Protein AF-A0A813I171-F1 (afdb_monomer)

InterPro domains:
  IPR025257 Deubiquitinating enzyme MINDY-3/4, conserved domain [PF13898] (1-279)
  IPR025257 Deubiquitinating enzyme MINDY-3/4, conserved domain [SM01174] (1-279)
  IPR039785 Deubiquitinating enzyme MINDY-3/4 [PTHR12473] (1-280)

Mean predicted aligned error: 6.43 Å

Organism: Polarella glacialis (NCBI:txid89957)

pLDDT: mean 86.9, std 9.8, range [51.28, 97.69]

Sequence (284 aa):
PCGVIAAVQAFLLRALLQRAPSAAAVLEVDEKLRHEALLDALAEVLFRNADDGKKAVVLVPSSSAAVPLSLSSIRCLQPALFTSYEQLRYHLNQRPYRDLLLNPSGCGIPLLLYSLVWTRGVESIRERDADDPKTCAMIGAHGYCTQELVNLMVIGKAYSNVFDGTKRLGSAKDGWCVLQGVPRRGNVGFLSLFEAFKCIESHYTVLFSPDAGVDPQDANRAIELYYFDQLARQSDQIRLTVLPRQLPSHLSTGFEDGESMIDRCIRTKWKDASVDWNGSDVIL

Solvent-accessible surface area (backbone atoms only — not comparable to full-atom values): 16242 Å² total; per-residue (Å²): 92,52,36,61,55,30,48,45,46,51,35,21,52,53,41,33,60,75,66,37,94,43,43,70,43,57,79,68,64,53,70,69,59,50,51,52,15,43,45,50,16,53,36,51,38,38,41,55,18,26,50,96,93,51,41,24,34,47,59,40,65,78,58,91,72,91,60,77,75,44,82,75,47,61,78,50,46,39,80,45,78,26,90,46,66,66,59,40,40,53,47,48,74,29,86,65,47,29,63,46,52,65,34,92,89,50,47,19,66,66,45,50,51,53,14,41,48,59,18,48,27,65,65,44,39,34,75,71,31,27,80,48,57,89,73,63,49,54,59,45,77,98,64,37,56,26,56,20,40,41,28,27,48,63,73,32,40,32,23,68,44,84,52,79,35,72,49,79,45,79,38,95,88,80,42,74,48,71,43,52,28,41,79,64,95,61,100,57,82,84,72,56,52,42,82,81,66,70,50,87,82,87,76,48,63,39,75,46,53,55,57,85,83,65,57,90,80,52,59,85,51,74,42,61,32,38,56,46,52,82,85,73,68,68,86,69,88,42,45,34,42,35,35,43,76,43,55,51,89,95,51,93,76,56,74,61,93,88,63,37,58,58,58,39,24,53,26,72,77,39,57,40,35,30,74,41,45,79,87,50,83,91,65,96

Secondary structure (DSSP, 8-state):
-HHHHHHHHHHHHHHHHTT-SSTGGGTS--HHHHHHHHHHHHHHHHHTT--TT--EEEEEESS-------HHHHTTEEEEEESSHHHHHHHHTSTTHHHHHS-TTS-HHHHHHHHHHHHH-HHIIIIII-SSTTT--SB-GGGPBPHHHHHHHHHSS--S--SBSEEEEEETTTEEEEEE-B-S--SS----HHHHH--------EEE-S-TT--TT-SSS-EEEEEE-TTTT--S-EEEEEETT---TT-SSS--TT--HHHHHHHHHSTT-EEE-TT-----

Foldseek 3Di:
DQLLVLLLVLQLLVLLLVVAPALVCSVVDDPVSSLLSSLRSLLLLQQLLADVPFWQWQWDFPDLPPDAQDPVRSVRTDTDTHDDSVRSSVCCPPPPNVVAQPPPPHDNRVRSLVSLCVNNDVCCQQPPQELHSVPDDQADPPRAGAVLVSCCRNQSGSFREADEAWDWDDDPVGDTRIGGHRDDDDPDGFQDCCVVPVDDDRHRWDKDASPPPDDLPPQQDKTKIWTGDPVVPDPDTFIKIKHAQAADPVDDFQDDPPDAPVSSSSCSSRVRIDIDRVPDDRDD

Structure (mmCIF, N/CA/C/O backbone):
data_AF-A0A813I171-F1
#
_entry.id   AF-A0A813I171-F1
#
loop_
_atom_site.group_PDB
_atom_site.id
_atom_site.type_symbol
_atom_site.label_atom_id
_atom_site.label_alt_id
_atom_site.label_comp_id
_atom_site.label_asym_id
_atom_site.label_entity_id
_atom_site.label_seq_id
_atom_site.pdbx_PDB_ins_code
_atom_site.Cartn_x
_atom_site.Cartn_y
_atom_site.Cartn_z
_atom_site.occupancy
_atom_site.B_iso_or_equiv
_atom_site.auth_seq_id
_atom_site.auth_comp_id
_atom_site.auth_asym_id
_atom_site.auth_atom_id
_atom_site.pdbx_PDB_model_num
ATOM 1 N N . PRO A 1 1 ? -7.230 10.666 -2.399 1.00 72.44 1 PRO A N 1
ATOM 2 C CA . PRO A 1 1 ? -5.747 10.658 -2.471 1.00 72.44 1 PRO A CA 1
ATOM 3 C C . PRO A 1 1 ? -5.245 9.381 -3.171 1.00 72.44 1 PRO A C 1
ATOM 5 O O . PRO A 1 1 ? -5.548 8.296 -2.684 1.00 72.44 1 PRO A O 1
ATOM 8 N N . CYS A 1 2 ? -4.540 9.499 -4.307 1.00 84.06 2 CYS A N 1
ATOM 9 C CA . CYS A 1 2 ? -4.085 8.350 -5.116 1.00 84.06 2 CYS A CA 1
ATOM 10 C C . CYS A 1 2 ? -3.245 7.347 -4.321 1.00 84.06 2 CYS A C 1
ATOM 12 O O . CYS A 1 2 ? -3.527 6.163 -4.405 1.00 84.06 2 CYS A O 1
ATOM 14 N N . GLY A 1 3 ? -2.325 7.793 -3.458 1.00 88.75 3 GLY A N 1
ATOM 15 C CA . GLY A 1 3 ? -1.509 6.888 -2.631 1.00 88.75 3 GLY A CA 1
ATOM 16 C C . GLY A 1 3 ? -2.322 5.921 -1.760 1.00 88.75 3 GLY A C 1
ATOM 17 O O . GLY A 1 3 ? -1.984 4.747 -1.643 1.00 88.75 3 GLY A O 1
ATOM 18 N N . VAL A 1 4 ? -3.458 6.378 -1.222 1.00 91.31 4 VAL A N 1
ATOM 19 C CA . VAL A 1 4 ? -4.355 5.548 -0.397 1.00 91.31 4 VAL A CA 1
ATOM 20 C C . VAL A 1 4 ? -5.024 4.468 -1.239 1.00 91.31 4 VAL A C 1
ATOM 22 O O . VAL A 1 4 ? -5.084 3.305 -0.843 1.00 91.31 4 VAL A O 1
ATOM 25 N N . ILE A 1 5 ? -5.528 4.854 -2.409 1.00 91.38 5 ILE A N 1
ATOM 26 C CA . ILE A 1 5 ? -6.237 3.942 -3.303 1.00 91.38 5 ILE A CA 1
ATOM 27 C C . ILE A 1 5 ? -5.228 2.970 -3.947 1.00 91.38 5 ILE A C 1
ATOM 29 O O . ILE A 1 5 ? -5.503 1.775 -4.019 1.00 91.38 5 ILE A O 1
ATOM 33 N N . ALA A 1 6 ? -4.025 3.427 -4.314 1.00 92.19 6 ALA A N 1
ATOM 34 C CA . ALA A 1 6 ? -2.917 2.609 -4.813 1.00 92.19 6 ALA A CA 1
ATOM 35 C C . ALA A 1 6 ? -2.491 1.550 -3.794 1.00 92.19 6 ALA A C 1
ATOM 37 O O . ALA A 1 6 ? -2.428 0.369 -4.131 1.00 92.19 6 ALA A O 1
ATOM 38 N N . ALA A 1 7 ? -2.300 1.937 -2.529 1.00 94.56 7 ALA A N 1
ATOM 39 C CA . ALA A 1 7 ? -1.958 0.998 -1.467 1.00 94.56 7 ALA A CA 1
ATOM 40 C C . ALA A 1 7 ? -3.049 -0.068 -1.271 1.00 94.56 7 ALA A C 1
ATOM 42 O O . ALA A 1 7 ? -2.745 -1.261 -1.266 1.00 94.56 7 ALA A O 1
ATOM 43 N N . VAL A 1 8 ? -4.326 0.330 -1.166 1.00 95.38 8 VAL A N 1
ATOM 44 C CA . VAL A 1 8 ? -5.439 -0.630 -1.032 1.00 95.38 8 VAL A CA 1
ATOM 45 C C . VAL A 1 8 ? -5.523 -1.546 -2.251 1.00 95.38 8 VAL A C 1
ATOM 47 O O . VAL A 1 8 ? -5.678 -2.754 -2.086 1.00 95.38 8 VAL A O 1
ATOM 50 N N . GLN A 1 9 ? -5.374 -1.012 -3.465 1.00 93.56 9 GLN A N 1
ATOM 51 C CA . GLN A 1 9 ? -5.420 -1.818 -4.682 1.00 93.56 9 GLN A CA 1
ATOM 52 C C . GLN A 1 9 ? -4.246 -2.796 -4.785 1.00 93.56 9 GLN A C 1
ATOM 54 O O . GLN A 1 9 ? -4.441 -3.925 -5.227 1.00 93.56 9 GLN A O 1
ATOM 59 N N . ALA A 1 10 ? -3.046 -2.420 -4.350 1.00 95.06 10 ALA A N 1
ATOM 60 C CA . ALA A 1 10 ? -1.918 -3.343 -4.326 1.00 95.06 10 ALA A CA 1
ATOM 61 C C . ALA A 1 10 ? -2.191 -4.539 -3.391 1.00 95.06 10 ALA A C 1
ATOM 63 O O . ALA A 1 10 ? -1.914 -5.686 -3.747 1.00 95.06 10 ALA A O 1
ATOM 64 N N . PHE A 1 11 ? -2.817 -4.306 -2.229 1.00 96.62 11 PHE A N 1
ATOM 65 C CA . PHE A 1 11 ? -3.251 -5.398 -1.348 1.00 96.62 11 PHE A CA 1
ATOM 66 C C . PHE A 1 11 ? -4.439 -6.187 -1.887 1.00 96.62 11 PHE A C 1
ATOM 68 O O . PHE A 1 11 ? -4.466 -7.404 -1.707 1.00 96.62 11 PHE A O 1
ATOM 75 N N . LEU A 1 12 ? -5.376 -5.535 -2.578 1.00 95.56 12 LEU A N 1
ATOM 76 C CA . LEU A 1 12 ? -6.469 -6.198 -3.290 1.00 95.56 12 LEU A CA 1
ATOM 77 C C . LEU A 1 12 ? -5.902 -7.183 -4.316 1.00 95.56 12 LEU A C 1
ATOM 79 O O . LEU A 1 12 ? -6.255 -8.356 -4.294 1.00 95.56 12 LEU A O 1
ATOM 83 N N . LEU A 1 13 ? -4.988 -6.728 -5.174 1.00 94.25 13 LEU A N 1
ATOM 84 C CA . LEU A 1 13 ? -4.361 -7.551 -6.208 1.00 94.25 13 LEU A CA 1
ATOM 85 C C . LEU A 1 13 ? -3.566 -8.706 -5.601 1.00 94.25 13 LEU A C 1
ATOM 87 O O . LEU A 1 13 ? -3.702 -9.837 -6.055 1.00 94.25 13 LEU A O 1
ATOM 91 N N . ARG A 1 14 ? -2.819 -8.471 -4.515 1.00 93.69 14 ARG A N 1
ATOM 92 C CA . ARG A 1 14 ? -2.179 -9.555 -3.751 1.00 93.69 14 ARG A CA 1
ATOM 93 C C . ARG A 1 14 ? -3.208 -10.576 -3.250 1.00 93.69 14 ARG A C 1
ATOM 95 O O . ARG A 1 14 ? -2.973 -11.777 -3.360 1.00 93.69 14 ARG A O 1
ATOM 102 N N . ALA A 1 15 ? -4.322 -10.124 -2.678 1.00 95.25 15 ALA A N 1
ATOM 103 C CA . ALA A 1 15 ? -5.361 -11.008 -2.158 1.00 95.25 15 ALA A CA 1
ATOM 104 C C . ALA A 1 15 ? -6.079 -11.785 -3.275 1.00 95.25 15 ALA A C 1
ATOM 106 O O . ALA A 1 15 ? -6.461 -12.936 -3.051 1.00 95.25 15 ALA A O 1
ATOM 107 N N . LEU A 1 16 ? -6.224 -11.187 -4.463 1.00 94.62 16 LEU A N 1
ATOM 108 C CA . LEU A 1 16 ? -6.724 -11.843 -5.671 1.00 94.62 16 LEU A CA 1
ATOM 109 C C . LEU A 1 16 ? -5.737 -12.894 -6.181 1.00 94.62 16 LEU A C 1
ATOM 111 O O . LEU A 1 16 ? -6.148 -14.025 -6.401 1.00 94.62 16 LEU A O 1
ATOM 115 N N . LEU A 1 17 ? -4.444 -12.576 -6.278 1.00 91.81 17 LEU A N 1
ATOM 116 C CA . LEU A 1 17 ? -3.391 -13.515 -6.695 1.00 91.81 17 LEU A CA 1
ATOM 117 C C . LEU A 1 17 ? -3.342 -14.778 -5.825 1.00 91.81 17 LEU A C 1
ATOM 119 O O . LEU A 1 17 ? -3.056 -15.860 -6.319 1.00 91.81 17 LEU A O 1
ATOM 123 N N . GLN A 1 18 ? -3.649 -14.654 -4.532 1.00 90.88 18 GLN A N 1
ATOM 124 C CA . GLN A 1 18 ? -3.700 -15.791 -3.606 1.00 90.88 18 GLN A CA 1
ATOM 125 C C . GLN A 1 18 ? -4.953 -16.665 -3.756 1.00 90.88 18 GLN A C 1
ATOM 127 O O . GLN A 1 18 ? -4.972 -17.789 -3.258 1.00 90.88 18 GLN A O 1
ATOM 132 N N . ARG A 1 19 ? -6.014 -16.143 -4.378 1.00 89.88 19 ARG A N 1
ATOM 133 C CA . ARG A 1 19 ? -7.323 -16.807 -4.493 1.00 89.88 19 ARG A CA 1
ATOM 134 C C . ARG A 1 19 ? -7.650 -17.249 -5.911 1.00 89.88 19 ARG A C 1
ATOM 136 O O . ARG A 1 19 ? -8.467 -18.149 -6.090 1.00 89.88 19 ARG A O 1
ATOM 143 N N . ALA A 1 20 ? -7.078 -16.580 -6.904 1.00 86.81 20 ALA A N 1
ATOM 144 C CA . ALA A 1 20 ? -7.350 -16.842 -8.299 1.00 86.81 20 ALA A CA 1
ATOM 145 C C . ALA A 1 20 ? -6.815 -18.232 -8.682 1.00 86.81 20 ALA A C 1
ATOM 147 O O . ALA A 1 20 ? -5.692 -18.583 -8.318 1.00 86.81 20 ALA A O 1
ATOM 148 N N . PRO A 1 21 ? -7.589 -19.028 -9.438 1.00 84.94 21 PRO A N 1
ATOM 149 C CA . PRO A 1 21 ? -7.166 -20.361 -9.863 1.00 84.94 21 PRO A CA 1
ATOM 150 C C . PRO A 1 21 ? -6.047 -20.324 -10.914 1.00 84.94 21 PRO A C 1
ATOM 152 O O . PRO A 1 21 ? -5.378 -21.329 -11.137 1.00 84.94 21 PRO A O 1
ATOM 155 N N . SER A 1 22 ? -5.864 -19.191 -11.596 1.00 86.81 22 SER A N 1
ATOM 156 C CA . SER A 1 22 ? -4.851 -18.999 -12.632 1.00 86.81 22 SER A CA 1
ATOM 157 C C . SER A 1 22 ? -4.488 -17.520 -12.782 1.00 86.81 22 SER A C 1
ATOM 159 O O . SER A 1 22 ? -5.235 -16.641 -12.351 1.00 86.81 22 SER A O 1
ATOM 161 N N . ALA A 1 23 ? -3.366 -17.248 -13.454 1.00 83.69 23 ALA A N 1
ATOM 162 C CA . ALA A 1 23 ? -2.918 -15.892 -13.771 1.00 83.69 23 ALA A CA 1
ATOM 163 C C . ALA A 1 23 ? -3.969 -15.098 -14.573 1.00 83.69 23 ALA A C 1
ATOM 165 O O . ALA A 1 23 ? -4.268 -13.951 -14.250 1.00 83.69 23 ALA A O 1
ATOM 166 N N . ALA A 1 24 ? -4.594 -15.726 -15.575 1.00 84.50 24 ALA A N 1
ATOM 167 C CA . ALA A 1 24 ? -5.639 -15.088 -16.378 1.00 84.50 24 ALA A CA 1
ATOM 168 C C . ALA A 1 24 ? -6.876 -14.720 -15.539 1.00 84.50 24 ALA A C 1
ATOM 170 O O . ALA A 1 24 ? -7.462 -13.658 -15.731 1.00 84.50 24 ALA A O 1
ATOM 171 N N . ALA A 1 25 ? -7.230 -15.551 -14.554 1.00 86.81 25 ALA A N 1
ATOM 172 C CA . ALA A 1 25 ? -8.397 -15.318 -13.706 1.00 86.81 25 ALA A CA 1
ATOM 173 C C . ALA A 1 25 ? -8.259 -14.085 -12.792 1.00 86.81 25 ALA A C 1
ATOM 175 O O . ALA A 1 25 ? -9.266 -13.581 -12.307 1.00 86.81 25 ALA A O 1
ATOM 176 N N . VAL A 1 26 ? -7.044 -13.566 -12.572 1.00 87.81 26 VAL A N 1
ATOM 177 C CA . VAL A 1 26 ? -6.822 -12.312 -11.822 1.00 87.81 26 VAL A CA 1
ATOM 178 C C . VAL A 1 26 ? -7.347 -11.095 -12.591 1.00 87.81 26 VAL A C 1
ATOM 180 O O . VAL A 1 26 ? -7.713 -10.093 -11.978 1.00 87.81 26 VAL A O 1
ATOM 183 N N . LEU A 1 27 ? -7.400 -11.177 -13.924 1.00 86.69 27 LEU A N 1
ATOM 184 C CA . LEU A 1 27 ? -7.827 -10.081 -14.797 1.00 86.69 27 LEU A CA 1
ATOM 185 C C . LEU A 1 27 ? -9.352 -10.044 -14.986 1.00 86.69 27 LEU A C 1
ATOM 187 O O . LEU A 1 27 ? -9.908 -8.983 -15.256 1.00 86.69 27 LEU A O 1
ATOM 191 N N . GLU A 1 28 ? -10.035 -11.172 -14.777 1.00 87.69 28 GLU A N 1
ATOM 192 C CA . GLU A 1 28 ? -11.484 -11.328 -14.961 1.00 87.69 28 GLU A CA 1
ATOM 193 C C . GLU A 1 28 ? -12.153 -11.849 -13.680 1.00 87.69 28 GLU A C 1
ATOM 195 O O . GLU A 1 28 ? -12.680 -12.959 -13.611 1.00 87.69 28 GLU A O 1
ATOM 200 N N . VAL A 1 29 ? -12.106 -11.037 -12.622 1.00 89.88 29 VAL A N 1
ATOM 201 C CA . VAL A 1 29 ? -12.625 -11.421 -11.301 1.00 89.88 29 VAL A CA 1
ATOM 202 C C . VAL A 1 29 ? -14.105 -11.080 -11.140 1.00 89.88 29 VAL A C 1
ATOM 204 O O . VAL A 1 29 ? -14.534 -9.941 -11.377 1.00 89.88 29 VAL A O 1
ATOM 207 N N . ASP A 1 30 ? -14.878 -12.057 -10.661 1.00 91.88 30 ASP A N 1
ATOM 208 C CA . ASP A 1 30 ? -16.277 -11.851 -10.292 1.00 91.88 30 ASP A CA 1
ATOM 209 C C . ASP A 1 30 ? -16.424 -10.913 -9.074 1.00 91.88 30 ASP A C 1
ATOM 211 O O . ASP A 1 30 ? -15.468 -10.598 -8.354 1.00 91.88 30 ASP A O 1
ATOM 215 N N . GLU A 1 31 ? -17.643 -10.417 -8.857 1.00 91.75 31 GLU A N 1
ATOM 216 C CA . GLU A 1 31 ? -17.933 -9.464 -7.780 1.00 91.75 31 GLU A CA 1
ATOM 217 C C . GLU A 1 31 ? -17.678 -10.058 -6.389 1.00 91.75 31 GLU A C 1
ATOM 219 O O . GLU A 1 31 ? -17.172 -9.369 -5.502 1.00 91.75 31 GLU A O 1
ATOM 224 N N . LYS A 1 32 ? -17.967 -11.350 -6.199 1.00 92.88 32 LYS A N 1
ATOM 225 C CA . LYS A 1 32 ? -17.806 -12.031 -4.913 1.00 92.88 32 LYS A CA 1
ATOM 226 C C . LYS A 1 32 ? -16.331 -12.124 -4.530 1.00 92.88 32 LYS A C 1
ATOM 228 O O . LYS A 1 32 ? -15.964 -11.791 -3.406 1.00 92.88 32 LYS A O 1
ATOM 233 N N . LEU A 1 33 ? -15.483 -12.551 -5.459 1.00 93.62 33 LEU A N 1
ATOM 234 C CA . LEU A 1 33 ? -14.047 -12.675 -5.266 1.00 93.62 33 LEU A CA 1
ATOM 235 C C . LEU A 1 33 ? -13.401 -11.305 -5.047 1.00 93.62 33 LEU A C 1
ATOM 237 O O . LEU A 1 33 ? -12.558 -11.160 -4.162 1.00 93.62 33 LEU A O 1
ATOM 241 N N . ARG A 1 34 ? -13.836 -10.290 -5.804 1.00 93.25 34 ARG A N 1
ATOM 242 C CA . ARG A 1 34 ? -13.397 -8.900 -5.632 1.00 93.25 34 ARG A CA 1
ATOM 243 C C . ARG A 1 34 ? -13.754 -8.359 -4.250 1.00 93.25 34 ARG A C 1
ATOM 245 O O . ARG A 1 34 ? -12.915 -7.728 -3.613 1.00 93.25 34 ARG A O 1
ATOM 252 N N . HIS A 1 35 ? -14.972 -8.627 -3.781 1.00 94.44 35 HIS A N 1
ATOM 253 C CA . HIS A 1 35 ? -15.437 -8.228 -2.452 1.00 94.44 35 HIS A CA 1
ATOM 254 C C . HIS A 1 35 ? -14.623 -8.896 -1.343 1.00 94.44 35 HIS A C 1
ATOM 256 O O . HIS A 1 35 ? -14.132 -8.210 -0.448 1.00 94.44 35 HIS A O 1
ATOM 262 N N . GLU A 1 36 ? -14.413 -10.213 -1.422 1.00 96.12 36 GLU A N 1
ATOM 263 C CA . GLU A 1 36 ? -13.580 -10.922 -0.447 1.00 96.12 36 GLU A CA 1
ATOM 264 C C . GLU A 1 36 ? -12.146 -10.376 -0.446 1.00 96.12 36 GLU A C 1
ATOM 266 O O . GLU A 1 36 ? -11.655 -9.965 0.602 1.00 96.12 36 GLU A O 1
ATOM 271 N N . ALA A 1 37 ? -11.507 -10.248 -1.612 1.00 96.56 37 ALA A N 1
ATOM 272 C CA . ALA A 1 37 ? -10.158 -9.696 -1.700 1.00 96.56 37 ALA A CA 1
ATOM 273 C C . ALA A 1 37 ? -10.057 -8.262 -1.156 1.00 96.56 37 ALA A C 1
ATOM 275 O O . ALA A 1 37 ? -9.040 -7.903 -0.560 1.00 96.56 37 ALA A O 1
ATOM 276 N N . LEU A 1 38 ? -11.101 -7.442 -1.318 1.00 96.31 38 LEU A N 1
ATOM 277 C CA . LEU A 1 38 ? -11.132 -6.083 -0.779 1.00 96.31 38 LEU A CA 1
ATOM 278 C C . LEU A 1 38 ? -11.199 -6.093 0.749 1.00 96.31 38 LEU A C 1
ATOM 280 O O . LEU A 1 38 ? -10.490 -5.330 1.403 1.00 96.31 38 LEU A O 1
ATOM 284 N N . LEU A 1 39 ? -11.997 -6.988 1.331 1.00 97.38 39 LEU A N 1
ATOM 285 C CA . LEU A 1 39 ? -12.033 -7.181 2.778 1.00 97.38 39 LEU A CA 1
ATOM 286 C C . LEU A 1 39 ? -10.671 -7.639 3.321 1.00 97.38 39 LEU A C 1
ATOM 288 O O . LEU A 1 39 ? -10.245 -7.150 4.367 1.00 97.38 39 LEU A O 1
ATOM 292 N N . ASP A 1 40 ? -9.973 -8.533 2.614 1.00 97.44 40 ASP A N 1
ATOM 293 C CA . ASP A 1 40 ? -8.623 -8.967 2.998 1.00 97.44 40 ASP A CA 1
ATOM 294 C C . ASP A 1 40 ? -7.615 -7.830 2.913 1.00 97.44 40 ASP A C 1
ATOM 296 O O . ASP A 1 40 ? -6.794 -7.677 3.816 1.00 97.44 40 ASP A O 1
ATOM 300 N N . ALA A 1 41 ? -7.701 -7.016 1.860 1.00 97.69 41 ALA A N 1
ATOM 301 C CA . ALA A 1 41 ? -6.841 -5.862 1.669 1.00 97.69 41 ALA A CA 1
ATOM 302 C C . ALA A 1 41 ? -7.007 -4.842 2.800 1.00 97.69 41 ALA A C 1
ATOM 304 O O . ALA A 1 41 ? -6.019 -4.405 3.388 1.00 97.69 41 ALA A O 1
ATOM 305 N N . LEU A 1 42 ? -8.250 -4.501 3.150 1.00 97.56 42 LEU A N 1
ATOM 306 C CA . LEU A 1 42 ? -8.545 -3.580 4.247 1.00 97.56 42 LEU A CA 1
ATOM 307 C C . LEU A 1 42 ? -8.105 -4.146 5.602 1.00 97.56 42 LEU A C 1
ATOM 309 O O . LEU A 1 42 ? -7.481 -3.427 6.384 1.00 97.56 42 LEU A O 1
ATOM 313 N N . ALA A 1 43 ? -8.391 -5.425 5.869 1.00 97.44 43 ALA A N 1
ATOM 314 C CA . ALA A 1 43 ? -7.969 -6.090 7.099 1.00 97.44 43 ALA A CA 1
ATOM 315 C C . ALA A 1 43 ? -6.442 -6.093 7.230 1.00 97.44 43 ALA A C 1
ATOM 317 O O . ALA A 1 43 ? -5.915 -5.723 8.271 1.00 97.44 43 ALA A O 1
ATOM 318 N N . GLU A 1 44 ? -5.729 -6.447 6.165 1.00 96.25 44 GLU A N 1
ATOM 319 C CA . GLU A 1 44 ? -4.268 -6.503 6.127 1.00 96.25 44 GLU A CA 1
ATOM 320 C C . GLU A 1 44 ? -3.639 -5.117 6.332 1.00 96.25 44 GLU A C 1
ATOM 322 O O . GLU A 1 44 ? -2.699 -4.982 7.119 1.00 96.25 44 GLU A O 1
ATOM 327 N N . VAL A 1 45 ? -4.156 -4.086 5.651 1.00 96.94 45 VAL A N 1
ATOM 328 C CA . VAL A 1 45 ? -3.686 -2.693 5.759 1.00 96.94 45 VAL A CA 1
ATOM 329 C C . VAL A 1 45 ? -3.908 -2.131 7.163 1.00 96.94 45 VAL A C 1
ATOM 331 O O . VAL A 1 45 ? -3.042 -1.435 7.687 1.00 96.94 45 VAL A O 1
ATOM 334 N N . LEU A 1 46 ? -5.029 -2.448 7.811 1.00 96.94 46 LEU A N 1
ATOM 335 C CA . LEU A 1 46 ? -5.287 -2.036 9.193 1.00 96.94 46 LEU A CA 1
ATOM 336 C C . LEU A 1 46 ? -4.449 -2.835 10.193 1.00 96.94 46 LEU A C 1
ATOM 338 O O . LEU A 1 46 ? -3.792 -2.255 11.053 1.00 96.94 46 LEU A O 1
ATOM 342 N N . PHE A 1 47 ? -4.451 -4.162 10.088 1.00 95.50 47 PHE A N 1
ATOM 343 C CA . PHE A 1 47 ? -3.912 -5.032 11.130 1.00 95.50 47 PHE A CA 1
ATOM 344 C C . PHE A 1 47 ? -2.389 -4.945 11.251 1.00 95.50 47 PHE A C 1
ATOM 346 O O . PHE A 1 47 ? -1.864 -4.953 12.357 1.00 95.50 47 PHE A O 1
ATOM 353 N N . ARG A 1 48 ? -1.669 -4.743 10.143 1.00 93.69 48 ARG A N 1
ATOM 354 C CA . ARG A 1 48 ? -0.209 -4.505 10.157 1.00 93.69 48 ARG A CA 1
ATOM 355 C C . ARG A 1 48 ? 0.236 -3.268 10.942 1.00 93.69 48 ARG A C 1
ATOM 357 O O . ARG A 1 48 ? 1.419 -3.132 11.229 1.00 93.69 48 ARG A O 1
ATOM 364 N N . ASN A 1 49 ? -0.676 -2.329 11.199 1.00 95.31 49 ASN A N 1
ATOM 365 C CA . ASN A 1 49 ? -0.382 -1.110 11.949 1.00 95.31 49 ASN A CA 1
ATOM 366 C C . ASN A 1 49 ? -0.489 -1.328 13.462 1.00 95.31 49 ASN A C 1
ATOM 368 O O . ASN A 1 49 ? -0.070 -0.462 14.236 1.00 95.31 49 ASN A O 1
ATOM 372 N N . ALA A 1 50 ? -1.045 -2.466 13.888 1.00 93.25 50 ALA A N 1
ATOM 373 C CA . ALA A 1 50 ? -1.037 -2.877 15.277 1.00 93.25 50 ALA A CA 1
ATOM 374 C C . ALA A 1 50 ? 0.376 -3.370 15.640 1.00 93.25 50 ALA A C 1
ATOM 376 O O . ALA A 1 50 ? 0.854 -4.367 15.109 1.00 93.25 50 ALA A O 1
ATOM 377 N N . ASP A 1 51 ? 1.058 -2.635 16.522 1.00 83.44 51 ASP A N 1
ATOM 378 C CA . ASP A 1 51 ? 2.296 -3.102 17.162 1.00 83.44 51 ASP A CA 1
ATOM 379 C C . ASP A 1 51 ? 2.013 -4.245 18.148 1.00 83.44 51 ASP A C 1
ATOM 381 O O . ASP A 1 51 ? 0.873 -4.449 18.571 1.00 83.44 51 ASP A O 1
ATOM 385 N N . ASP A 1 52 ? 3.076 -4.905 18.611 1.00 72.94 52 ASP A N 1
ATOM 386 C CA . ASP A 1 52 ? 3.018 -5.854 19.722 1.00 72.94 52 ASP A CA 1
ATOM 387 C C . ASP A 1 52 ? 2.294 -5.240 20.933 1.00 72.94 52 ASP A C 1
ATOM 389 O O . ASP A 1 52 ? 2.696 -4.216 21.493 1.00 72.94 52 ASP A O 1
ATOM 393 N N . GLY A 1 53 ? 1.172 -5.855 21.313 1.00 71.69 53 GLY A N 1
ATOM 394 C CA . GLY A 1 53 ? 0.320 -5.416 22.421 1.00 71.69 53 GLY A CA 1
ATOM 395 C C . GLY A 1 53 ? -0.738 -4.360 22.072 1.00 71.69 53 GLY A C 1
ATOM 396 O O . GLY A 1 53 ? -1.601 -4.085 22.909 1.00 71.69 53 GLY A O 1
ATOM 397 N N . LYS A 1 54 ? -0.739 -3.795 20.856 1.00 78.94 54 LYS A N 1
ATOM 398 C CA . LYS A 1 54 ? -1.818 -2.921 20.363 1.00 78.94 54 LYS A CA 1
ATOM 399 C C . LYS A 1 54 ? -2.861 -3.716 19.578 1.00 78.94 54 LYS A C 1
ATOM 401 O O . LYS A 1 54 ? -2.612 -4.806 19.079 1.00 78.94 54 LYS A O 1
ATOM 406 N N . LYS A 1 55 ? -4.067 -3.156 19.494 1.00 93.19 55 LYS A N 1
ATOM 407 C CA . LYS A 1 55 ? -5.212 -3.730 18.774 1.00 93.19 55 LYS A CA 1
ATOM 408 C C . LYS A 1 55 ? -5.432 -2.952 17.483 1.00 93.19 55 LYS A C 1
ATOM 410 O O . LYS A 1 55 ? -5.243 -1.736 17.474 1.00 93.19 55 LYS A O 1
ATOM 415 N N . ALA A 1 56 ? -5.879 -3.627 16.428 1.00 96.56 56 ALA A N 1
ATOM 416 C CA . ALA A 1 56 ? -6.383 -2.930 15.253 1.00 96.56 56 ALA A CA 1
ATOM 417 C C . ALA A 1 56 ? -7.659 -2.171 15.625 1.00 96.56 56 ALA A C 1
ATOM 419 O O . ALA A 1 56 ? -8.480 -2.677 16.394 1.00 96.56 56 ALA A O 1
ATOM 420 N N . VAL A 1 57 ? -7.821 -0.957 15.108 1.00 95.75 57 VAL A N 1
ATOM 421 C CA . VAL A 1 57 ? -8.971 -0.105 15.407 1.00 95.75 57 VAL A CA 1
ATOM 422 C C . VAL A 1 57 ? -9.713 0.235 14.133 1.00 95.75 57 VAL A C 1
ATOM 424 O O . VAL A 1 57 ? -9.114 0.710 13.175 1.00 95.75 57 VAL A O 1
ATOM 427 N N . VAL A 1 58 ? -11.031 0.043 14.154 1.00 95.19 58 VAL A N 1
ATOM 428 C CA . VAL A 1 58 ? -11.939 0.617 13.159 1.00 95.19 58 VAL A CA 1
ATOM 429 C C . VAL A 1 58 ? -12.836 1.616 13.858 1.00 95.19 58 VAL A C 1
ATOM 431 O O . VAL A 1 58 ? -13.474 1.303 14.862 1.00 95.19 58 VAL A O 1
ATOM 434 N N . LEU A 1 59 ? -12.878 2.831 13.334 1.00 92.00 59 LEU A N 1
ATOM 435 C CA . LEU A 1 59 ? -13.756 3.864 13.851 1.00 92.00 59 LEU A CA 1
ATOM 436 C C . LEU A 1 59 ? -15.188 3.645 13.353 1.00 92.00 59 LEU A C 1
ATOM 438 O O . LEU A 1 59 ? -15.413 3.409 12.168 1.00 92.00 59 LEU A O 1
ATOM 442 N N . VAL A 1 60 ? -16.164 3.734 14.255 1.00 88.19 60 VAL A N 1
ATOM 443 C CA . VAL A 1 60 ? -17.591 3.557 13.947 1.00 88.19 60 VAL A CA 1
ATOM 444 C C . VAL A 1 60 ? -18.437 4.665 14.581 1.00 88.19 60 VAL A C 1
ATOM 446 O O . VAL A 1 60 ? -18.088 5.148 15.655 1.00 88.19 60 VAL A O 1
ATOM 449 N N . PRO A 1 61 ? -19.544 5.110 13.963 1.00 79.31 61 PRO A N 1
ATOM 450 C CA . PRO A 1 61 ? -20.426 6.105 14.570 1.00 79.31 61 PRO A CA 1
ATOM 451 C C . PRO A 1 61 ? -21.055 5.583 15.871 1.00 79.31 61 PRO A C 1
ATOM 453 O O . PRO A 1 61 ? -21.460 4.425 15.935 1.00 79.31 61 PRO A O 1
ATOM 456 N N . SER A 1 62 ? -21.226 6.448 16.880 1.00 70.25 62 SER A N 1
ATOM 457 C CA . SER A 1 62 ? -21.929 6.088 18.128 1.00 70.25 62 SER A CA 1
ATOM 458 C C . SER A 1 62 ? -23.407 5.729 17.939 1.00 70.25 62 SER A C 1
ATOM 460 O O . SER A 1 62 ? -23.989 5.070 18.795 1.00 70.25 62 SER A O 1
ATOM 462 N N . SER A 1 63 ? -24.041 6.202 16.860 1.00 64.69 63 SER A N 1
ATOM 463 C CA . SER A 1 63 ? -25.459 5.969 16.570 1.00 64.69 63 SER A CA 1
ATOM 464 C C . SER A 1 63 ? -25.618 5.056 15.359 1.00 64.69 63 SER A C 1
ATOM 466 O O . SER A 1 63 ? -25.006 5.278 14.318 1.00 64.69 63 SER A O 1
ATOM 468 N N . SER A 1 64 ? -26.494 4.059 15.495 1.00 53.59 64 SER A N 1
ATOM 469 C CA . SER A 1 64 ? -26.826 3.062 14.469 1.00 53.59 64 SER A CA 1
ATOM 470 C C . SER A 1 64 ? -27.587 3.631 13.260 1.00 53.59 64 SER A C 1
ATOM 472 O O . SER A 1 64 ? -27.934 2.872 12.352 1.00 53.59 64 SER A O 1
ATOM 474 N N . ALA A 1 65 ? -27.893 4.931 13.232 1.00 54.53 65 ALA A N 1
ATOM 475 C CA . ALA A 1 65 ? -28.548 5.548 12.089 1.00 54.53 65 ALA A CA 1
ATOM 476 C C . ALA A 1 65 ? -27.575 5.579 10.900 1.00 54.53 65 ALA A C 1
ATOM 478 O O . ALA A 1 65 ? -26.653 6.391 10.848 1.00 54.53 65 ALA A O 1
ATOM 479 N N . ALA A 1 66 ? -27.784 4.660 9.956 1.00 54.12 66 ALA A N 1
ATOM 480 C CA . ALA A 1 66 ? -27.103 4.613 8.673 1.00 54.12 66 ALA A CA 1
ATOM 481 C C . ALA A 1 66 ? -27.392 5.907 7.896 1.00 54.12 66 ALA A C 1
ATOM 483 O O . ALA A 1 66 ? -28.430 6.053 7.257 1.00 54.12 66 ALA A O 1
ATOM 484 N N . VAL A 1 67 ? -26.486 6.871 8.000 1.00 56.34 67 VAL A N 1
ATOM 485 C CA . VAL A 1 67 ? -26.538 8.162 7.309 1.00 56.34 67 VAL A CA 1
ATOM 486 C C . VAL A 1 67 ? -25.126 8.413 6.779 1.00 56.34 67 VAL A C 1
ATOM 488 O O . VAL A 1 67 ? -24.170 8.024 7.461 1.00 56.34 67 VAL A O 1
ATOM 491 N N . PRO A 1 68 ? -24.945 9.015 5.586 1.00 59.38 68 PRO A N 1
ATOM 492 C CA . PRO A 1 68 ? -23.613 9.379 5.117 1.00 59.38 68 PRO A CA 1
ATOM 493 C C . PRO A 1 68 ? -22.887 10.133 6.231 1.00 59.38 68 PRO A C 1
ATOM 495 O O . PRO A 1 68 ? -23.446 11.078 6.794 1.00 59.38 68 PRO A O 1
ATOM 498 N N . LEU A 1 69 ? -21.682 9.690 6.602 1.00 62.88 69 LEU A N 1
ATOM 499 C CA . LEU A 1 69 ? -20.916 10.364 7.646 1.00 62.88 69 LEU A CA 1
ATOM 500 C C . LEU A 1 69 ? -20.692 11.817 7.215 1.00 62.88 69 LEU A C 1
ATOM 502 O O . LEU A 1 69 ? -19.960 12.096 6.268 1.00 62.88 69 LEU A O 1
ATOM 506 N N . SER A 1 70 ? -21.338 12.740 7.923 1.00 66.75 70 SER A N 1
ATOM 507 C CA . SER A 1 70 ? -21.043 14.165 7.818 1.00 66.75 70 SER A CA 1
ATOM 508 C C . SER A 1 70 ? -19.711 14.463 8.516 1.00 66.75 70 SER A C 1
ATOM 510 O O . SER A 1 70 ? -19.296 13.720 9.410 1.00 66.75 70 SER A O 1
ATOM 512 N N . LEU A 1 71 ? -19.056 15.580 8.179 1.00 63.22 71 LEU A N 1
ATOM 513 C CA . LEU A 1 71 ? -17.854 16.037 8.898 1.00 63.22 71 LEU A CA 1
ATOM 514 C C . LEU A 1 71 ? -18.092 16.150 10.417 1.00 63.22 71 LEU A C 1
ATOM 516 O O . LEU A 1 71 ? -17.203 15.860 11.215 1.00 63.22 71 LEU A O 1
ATOM 520 N N . SER A 1 72 ? -19.309 16.520 10.821 1.00 67.38 72 SER A N 1
ATOM 521 C CA . SER A 1 72 ? -19.742 16.595 12.219 1.00 67.38 72 SER A CA 1
ATOM 522 C C . SER A 1 72 ? -19.764 15.216 12.886 1.00 67.38 72 SER A C 1
ATOM 524 O O . SER A 1 72 ? -19.361 15.076 14.037 1.00 67.38 72 SER A O 1
ATOM 526 N N . SER A 1 73 ? -20.186 14.187 12.147 1.00 70.88 73 SER A N 1
ATOM 527 C CA . SER A 1 73 ? -20.296 12.804 12.624 1.00 70.88 73 SER A CA 1
ATOM 528 C C . SER A 1 73 ? -18.933 12.140 12.840 1.00 70.88 73 SER A C 1
ATOM 530 O O . SER A 1 73 ? -18.823 11.263 13.694 1.00 70.88 73 SER A O 1
ATOM 532 N N . ILE A 1 74 ? -17.886 12.588 12.133 1.00 68.56 74 ILE A N 1
ATOM 533 C CA . ILE A 1 74 ? -16.505 12.102 12.319 1.00 68.56 74 ILE A CA 1
ATOM 534 C C . ILE A 1 74 ? -16.020 12.357 13.756 1.00 68.56 74 ILE A C 1
ATOM 536 O O . ILE A 1 74 ? -15.322 11.527 14.333 1.00 68.56 74 ILE A O 1
ATOM 540 N N . ARG A 1 75 ? -16.440 13.467 14.382 1.00 70.62 75 ARG A N 1
ATOM 541 C CA . ARG A 1 75 ? -16.060 13.806 15.767 1.00 70.62 75 ARG A CA 1
ATOM 542 C C . ARG A 1 75 ? -16.664 12.874 16.815 1.00 70.62 75 ARG A C 1
ATOM 544 O O . ARG A 1 75 ? -16.176 12.831 17.938 1.00 70.62 75 ARG A O 1
ATOM 551 N N . CYS A 1 76 ? -17.726 12.160 16.460 1.00 78.88 76 CYS A N 1
ATOM 552 C CA . CYS A 1 76 ? -18.426 11.244 17.352 1.00 78.88 76 CYS A CA 1
ATOM 553 C C . CYS A 1 76 ? -18.042 9.783 17.104 1.00 78.88 76 CYS A C 1
ATOM 555 O O . CYS A 1 76 ? -18.669 8.895 17.673 1.00 78.88 76 CYS A O 1
ATOM 557 N N . LEU A 1 77 ? -17.051 9.508 16.255 1.00 84.75 77 LEU A N 1
ATOM 558 C CA . LEU A 1 77 ? -16.611 8.142 16.012 1.00 84.75 77 LEU A CA 1
ATOM 559 C C . LEU A 1 77 ? -16.039 7.514 17.289 1.00 84.75 77 LEU A C 1
ATOM 561 O O . LEU A 1 77 ? -15.285 8.145 18.027 1.00 84.75 77 LEU A O 1
ATOM 565 N N . GLN A 1 78 ? -16.398 6.259 17.529 1.00 88.25 78 GLN A N 1
ATOM 566 C CA . GLN A 1 78 ? -15.906 5.434 18.622 1.00 88.25 78 GLN A CA 1
ATOM 567 C C . GLN A 1 78 ? -14.967 4.353 18.082 1.00 88.25 78 GLN A C 1
ATOM 569 O O . GLN A 1 78 ? -15.217 3.809 17.001 1.00 88.25 78 GLN A O 1
ATOM 574 N N . PRO A 1 79 ? -13.899 4.012 18.816 1.00 93.12 79 PRO A N 1
ATOM 575 C CA . PRO A 1 79 ? -12.982 2.960 18.410 1.00 93.12 79 PRO A CA 1
ATOM 576 C C . PRO A 1 79 ? -13.565 1.570 18.697 1.00 93.12 79 PRO A C 1
ATOM 578 O O . PRO A 1 79 ? -13.794 1.206 19.850 1.00 93.12 79 PRO A O 1
ATOM 581 N N . ALA A 1 80 ? -13.739 0.758 17.655 1.00 94.81 80 ALA A N 1
ATOM 582 C CA . ALA A 1 80 ? -13.918 -0.685 17.779 1.00 94.81 80 ALA A CA 1
ATOM 583 C C . ALA A 1 80 ? -12.548 -1.372 17.704 1.00 94.81 80 ALA A C 1
ATOM 585 O O . ALA A 1 80 ? -11.791 -1.147 16.762 1.00 94.81 80 ALA A O 1
ATOM 586 N N . LEU A 1 81 ? -12.225 -2.184 18.710 1.00 95.62 81 LEU A N 1
ATOM 587 C CA . LEU A 1 81 ? -10.907 -2.793 18.902 1.00 95.62 81 LEU A CA 1
ATOM 588 C C . LEU A 1 81 ? -10.919 -4.269 18.491 1.00 95.62 81 LEU A C 1
ATOM 590 O O . LEU A 1 81 ? -11.759 -5.031 18.965 1.00 95.62 81 LEU A O 1
ATOM 594 N N . PHE A 1 82 ? -9.927 -4.684 17.707 1.00 96.44 82 PHE A N 1
ATOM 595 C CA . PHE A 1 82 ? -9.773 -6.051 17.215 1.00 96.44 82 PHE A CA 1
ATOM 596 C C . PHE A 1 82 ? -8.409 -6.616 17.604 1.00 96.44 82 PHE A C 1
ATOM 598 O O . PHE A 1 82 ? -7.374 -5.986 17.383 1.00 96.44 82 PHE A O 1
ATOM 605 N N . THR A 1 83 ? -8.409 -7.805 18.203 1.00 94.75 83 THR A N 1
ATOM 606 C CA . THR A 1 83 ? -7.191 -8.460 18.711 1.00 94.75 83 THR A CA 1
ATOM 607 C C . THR A 1 83 ? -6.584 -9.457 17.736 1.00 94.75 83 THR A C 1
ATOM 609 O O . THR A 1 83 ? -5.440 -9.851 17.926 1.00 94.75 83 THR A O 1
ATOM 612 N N . SER A 1 84 ? -7.332 -9.884 16.717 1.00 95.06 84 SER A N 1
ATOM 613 C CA . SER A 1 84 ? -6.839 -10.803 15.691 1.00 95.06 84 SER A CA 1
ATOM 614 C C . SER A 1 84 ? -7.290 -10.378 14.297 1.00 95.06 84 SER A C 1
ATOM 616 O O . SER A 1 84 ? -8.289 -9.665 14.137 1.00 95.06 84 SER A O 1
ATOM 618 N N . TYR A 1 85 ? -6.539 -10.831 13.293 1.00 95.38 85 TYR A N 1
ATOM 619 C CA . TYR A 1 85 ? -6.842 -10.590 11.889 1.00 95.38 85 TYR A CA 1
ATOM 620 C C . TYR A 1 85 ? -8.218 -11.156 11.520 1.00 95.38 85 TYR A C 1
ATOM 622 O O . TYR A 1 85 ? -9.023 -10.471 10.897 1.00 95.38 85 TYR A O 1
ATOM 630 N N . GLU A 1 86 ? -8.528 -12.374 11.965 1.00 96.38 86 GLU A N 1
ATOM 631 C CA . GLU A 1 86 ? -9.779 -13.083 11.678 1.00 96.38 86 GLU A CA 1
ATOM 632 C C . GLU A 1 86 ? -10.978 -12.345 12.273 1.00 96.38 86 GLU A C 1
ATOM 634 O O . GLU A 1 86 ? -12.006 -12.201 11.612 1.00 96.38 86 GLU A O 1
ATOM 639 N N . GLN A 1 87 ? -10.834 -11.828 13.498 1.00 96.19 87 GLN A N 1
ATOM 640 C CA . GLN A 1 87 ? -11.875 -11.043 14.152 1.00 96.19 87 GLN A CA 1
ATOM 641 C C . GLN A 1 87 ? -12.159 -9.757 13.366 1.00 96.19 87 GLN A C 1
ATOM 643 O O . GLN A 1 87 ? -13.316 -9.463 13.061 1.00 96.19 87 GLN A O 1
ATOM 648 N N . LEU A 1 88 ? -11.110 -9.008 13.005 1.00 97.31 88 LEU A N 1
ATOM 649 C CA . LEU A 1 88 ? -11.235 -7.801 12.189 1.00 97.31 88 LEU A CA 1
ATOM 650 C C . LEU A 1 88 ? -11.906 -8.125 10.850 1.00 97.31 88 LEU A C 1
ATOM 652 O O . LEU A 1 88 ? -12.918 -7.525 10.494 1.00 97.31 88 LEU A O 1
ATOM 656 N N . ARG A 1 89 ? -11.375 -9.116 10.134 1.00 97.44 89 ARG A N 1
ATOM 657 C CA . ARG A 1 89 ? -11.833 -9.540 8.810 1.00 97.44 89 ARG A CA 1
ATOM 658 C C . ARG A 1 89 ? -13.292 -9.992 8.809 1.00 97.44 89 ARG A C 1
ATOM 660 O O . ARG A 1 89 ? -14.029 -9.649 7.884 1.00 97.44 89 ARG A O 1
ATOM 667 N N . TYR A 1 90 ? -13.716 -10.725 9.840 1.00 97.38 90 TYR A N 1
ATOM 668 C CA . TYR A 1 90 ? -15.111 -11.115 10.034 1.00 97.38 90 TYR A CA 1
ATOM 669 C C . TYR A 1 90 ? -16.004 -9.882 10.185 1.00 97.38 90 TYR A C 1
ATOM 671 O O . TYR A 1 90 ? -16.981 -9.743 9.449 1.00 97.38 90 TYR A O 1
ATOM 679 N N . HIS A 1 91 ? -15.651 -8.958 11.084 1.00 95.75 91 HIS A N 1
ATOM 680 C CA . HIS A 1 91 ? -16.456 -7.768 11.352 1.00 95.75 91 HIS A CA 1
ATOM 681 C C . HIS A 1 91 ? -16.512 -6.789 10.181 1.00 95.75 91 HIS A C 1
ATOM 683 O O . HIS A 1 91 ? -17.574 -6.216 9.956 1.00 95.75 91 HIS A O 1
ATOM 689 N N . LEU A 1 92 ? -15.441 -6.646 9.393 1.00 96.12 92 LEU A N 1
ATOM 690 C CA . LEU A 1 92 ? -15.452 -5.835 8.169 1.00 96.12 92 LEU A CA 1
ATOM 691 C C . LEU A 1 92 ? -16.526 -6.294 7.167 1.00 96.12 92 LEU A C 1
ATOM 693 O O . LEU A 1 92 ? -17.042 -5.472 6.413 1.00 96.12 92 LEU A O 1
ATOM 697 N N . ASN A 1 93 ? -16.907 -7.578 7.184 1.00 96.38 93 ASN A N 1
ATOM 698 C CA . ASN A 1 93 ? -17.989 -8.104 6.346 1.00 96.38 93 ASN A CA 1
ATOM 699 C C . ASN A 1 93 ? -19.391 -7.947 6.970 1.00 96.38 93 ASN A C 1
ATOM 701 O O . ASN A 1 93 ? -20.399 -8.199 6.310 1.00 96.38 93 ASN A O 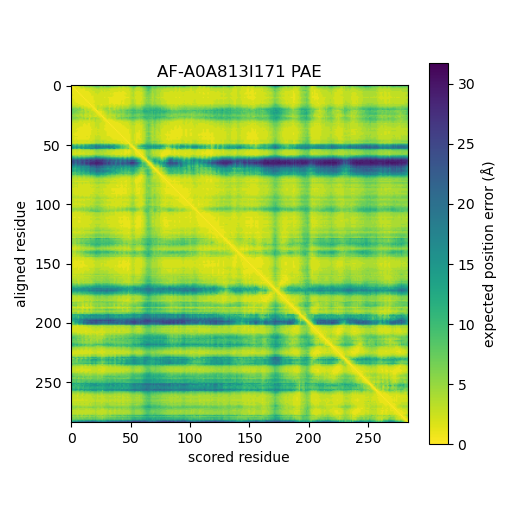1
ATOM 705 N N . GLN A 1 94 ? -19.479 -7.539 8.236 1.00 93.94 94 GLN A N 1
ATOM 706 C CA . GLN A 1 94 ? -20.741 -7.344 8.945 1.0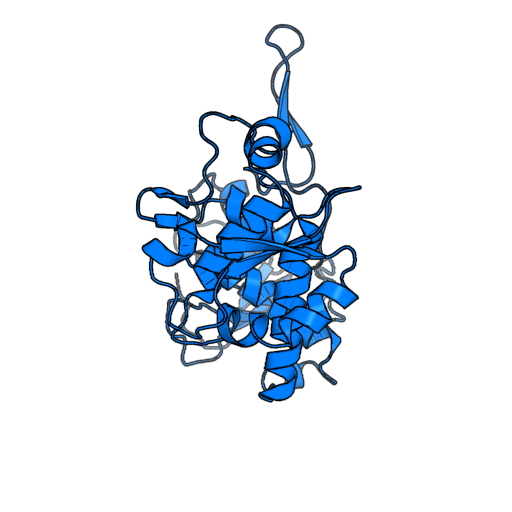0 93.94 94 GLN A CA 1
ATOM 707 C C . GLN A 1 94 ? -21.162 -5.872 8.944 1.00 93.94 94 GLN A C 1
ATOM 709 O O . GLN A 1 94 ? -20.349 -4.951 8.827 1.00 93.94 94 GLN A O 1
ATOM 714 N N . ARG A 1 95 ? -22.462 -5.628 9.131 1.00 89.44 95 ARG A N 1
ATOM 715 C CA . ARG A 1 95 ? -22.948 -4.282 9.457 1.00 89.44 95 ARG A CA 1
ATOM 716 C C . ARG A 1 95 ? -22.506 -3.888 10.878 1.00 89.44 95 ARG A C 1
ATOM 718 O O . ARG A 1 95 ? -22.456 -4.757 11.747 1.00 89.44 95 ARG A O 1
ATOM 725 N N . PRO A 1 96 ? -22.203 -2.601 11.137 1.00 87.00 96 PRO A N 1
ATOM 726 C CA . PRO A 1 96 ? -22.238 -1.474 10.197 1.00 87.00 96 PRO A CA 1
ATOM 727 C C . PRO A 1 96 ? -20.945 -1.290 9.377 1.00 87.00 96 PRO A C 1
ATOM 729 O O . PRO A 1 96 ? -20.947 -0.507 8.433 1.00 87.00 96 PRO A O 1
ATOM 732 N N . TYR A 1 97 ? -19.856 -1.994 9.704 1.00 90.69 97 TYR A N 1
ATOM 733 C CA . TYR A 1 97 ? -18.523 -1.796 9.115 1.00 90.69 97 TYR A CA 1
ATOM 734 C C . TYR A 1 97 ? -18.520 -1.867 7.590 1.00 90.69 97 TYR A C 1
ATOM 736 O O . TYR A 1 97 ? -17.980 -0.977 6.932 1.00 90.69 97 TYR A O 1
ATOM 744 N N . ARG A 1 98 ? -19.175 -2.894 7.039 1.00 91.19 98 ARG A N 1
ATOM 745 C CA . ARG A 1 98 ? -19.273 -3.111 5.596 1.00 91.19 98 ARG A CA 1
ATOM 746 C C . ARG A 1 98 ? -19.880 -1.903 4.887 1.00 91.19 98 ARG A C 1
ATOM 748 O O . ARG A 1 98 ? -19.307 -1.386 3.937 1.00 91.19 98 ARG A O 1
ATOM 755 N N . ASP A 1 99 ? -21.014 -1.426 5.386 1.00 87.50 99 ASP A N 1
ATOM 756 C CA . ASP A 1 99 ? -21.761 -0.329 4.769 1.00 87.50 99 ASP A CA 1
ATOM 757 C C . ASP A 1 99 ? -21.036 1.021 4.933 1.00 87.50 99 ASP A C 1
ATOM 759 O O . ASP A 1 99 ? -21.192 1.913 4.104 1.00 87.50 99 ASP A O 1
ATOM 763 N N . LEU A 1 100 ? -20.220 1.178 5.979 1.00 86.44 100 LEU A N 1
ATOM 764 C CA . LEU A 1 100 ? -19.425 2.387 6.207 1.00 86.44 100 LEU A CA 1
ATOM 765 C C . LEU A 1 100 ? -18.186 2.454 5.305 1.00 86.44 100 LEU A C 1
ATOM 767 O O . LEU A 1 100 ? -17.890 3.511 4.746 1.00 86.44 100 LEU A O 1
ATOM 771 N N . LEU A 1 101 ? -17.459 1.341 5.177 1.00 88.81 101 LEU A N 1
ATOM 772 C CA . LEU A 1 101 ? -16.177 1.291 4.471 1.00 88.81 101 LEU A CA 1
ATOM 773 C C . LEU A 1 101 ? -16.317 1.015 2.973 1.00 88.81 101 LEU A C 1
ATOM 775 O O . LEU A 1 101 ? -15.490 1.497 2.202 1.00 88.81 101 LEU A O 1
ATOM 779 N N . LEU A 1 102 ? -17.337 0.260 2.558 1.00 90.19 102 LEU A N 1
ATOM 780 C CA . LEU A 1 102 ? -17.458 -0.246 1.185 1.00 90.19 102 LEU A CA 1
ATOM 781 C C . LEU A 1 102 ? -18.571 0.413 0.370 1.00 90.19 102 LEU A C 1
ATOM 783 O O . LEU A 1 102 ? -18.734 0.080 -0.799 1.00 90.19 102 LEU A O 1
ATOM 787 N N . ASN A 1 103 ? -19.341 1.343 0.943 1.00 87.00 103 ASN A N 1
ATOM 788 C CA . ASN A 1 103 ? -20.327 2.092 0.169 1.00 87.00 103 ASN A CA 1
ATOM 789 C C . ASN A 1 103 ? -19.612 3.008 -0.850 1.00 87.00 103 ASN A C 1
ATOM 791 O O . ASN A 1 103 ? -18.893 3.917 -0.419 1.00 87.00 103 ASN A O 1
ATOM 795 N N . PRO A 1 104 ? -19.831 2.835 -2.171 1.00 84.25 104 PRO A N 1
ATOM 796 C CA . PRO A 1 104 ? -19.159 3.626 -3.206 1.00 84.25 104 PRO A CA 1
ATOM 797 C C . PRO A 1 104 ? -19.406 5.136 -3.106 1.00 84.25 104 PRO A C 1
ATOM 799 O O . PRO A 1 104 ? -18.547 5.928 -3.482 1.00 84.25 104 PRO A O 1
ATOM 802 N N . SER A 1 105 ? -20.562 5.547 -2.579 1.00 81.94 105 SER A N 1
ATOM 803 C CA . SER A 1 105 ? -20.914 6.958 -2.346 1.00 81.94 105 SER A CA 1
ATOM 804 C C . SER A 1 105 ? -20.718 7.380 -0.885 1.00 81.94 105 SER A C 1
ATOM 806 O O . SER A 1 105 ? -21.256 8.393 -0.442 1.00 81.94 105 SER A O 1
ATOM 808 N N . GLY A 1 106 ? -19.999 6.564 -0.115 1.00 81.12 106 GLY A N 1
ATOM 809 C CA . GLY A 1 106 ? -19.761 6.759 1.304 1.00 81.12 106 GLY A CA 1
ATOM 810 C C . GLY A 1 106 ? -18.470 7.515 1.615 1.00 81.12 106 GLY A C 1
ATOM 811 O O . GLY A 1 106 ? -17.937 8.300 0.839 1.00 81.12 106 GLY A O 1
ATOM 812 N N . CYS A 1 107 ? -17.961 7.249 2.810 1.00 81.81 107 CYS A N 1
ATOM 813 C CA . CYS A 1 107 ? -16.824 7.926 3.437 1.00 81.81 107 CYS A CA 1
ATOM 814 C C . CYS A 1 107 ? -15.720 6.924 3.820 1.00 81.81 107 CYS A C 1
ATOM 816 O O . CYS A 1 107 ? -14.936 7.168 4.739 1.00 81.81 107 CYS A O 1
ATOM 818 N N . GLY A 1 108 ? -15.665 5.780 3.131 1.00 87.81 108 GLY A N 1
ATOM 819 C CA . GLY A 1 108 ? -14.768 4.683 3.485 1.00 87.81 108 GLY A CA 1
ATOM 820 C C . GLY A 1 108 ? -13.295 5.088 3.490 1.00 87.81 108 GLY A C 1
ATOM 821 O O . GLY A 1 108 ? -12.564 4.706 4.396 1.00 87.81 108 GLY A O 1
ATOM 822 N N . ILE A 1 109 ? -12.877 5.943 2.548 1.00 89.06 109 ILE A N 1
ATOM 823 C CA . ILE A 1 109 ? -11.501 6.457 2.468 1.00 89.06 109 ILE A CA 1
ATOM 824 C C . ILE A 1 109 ? -11.111 7.248 3.730 1.00 89.06 109 ILE A C 1
ATOM 826 O O . ILE A 1 109 ? -10.170 6.833 4.404 1.00 89.06 109 ILE A O 1
ATOM 830 N N . PRO A 1 110 ? -11.780 8.362 4.100 1.00 88.06 110 PRO A N 1
ATOM 831 C CA . PRO A 1 110 ? -11.414 9.082 5.318 1.00 88.06 110 PRO A CA 1
ATOM 832 C C . PRO A 1 110 ? -11.571 8.218 6.575 1.00 88.06 110 PRO A C 1
ATOM 834 O O . PRO A 1 110 ? -10.742 8.315 7.476 1.00 88.06 110 PRO A O 1
ATOM 837 N N . LEU A 1 111 ? -12.570 7.331 6.634 1.00 90.44 111 LEU A N 1
ATOM 838 C CA . LEU A 1 111 ? -12.749 6.436 7.777 1.00 90.44 111 LEU A CA 1
ATOM 839 C C . LEU A 1 111 ? -11.585 5.450 7.940 1.00 90.44 111 LEU A C 1
ATOM 841 O O . LEU A 1 111 ? -11.103 5.252 9.057 1.00 90.44 111 LEU A O 1
ATOM 845 N N . LEU A 1 112 ? -11.103 4.875 6.836 1.00 93.94 112 LEU A N 1
ATOM 846 C CA . LEU A 1 112 ? -9.913 4.027 6.804 1.00 93.94 112 LEU A CA 1
ATOM 847 C C . LEU A 1 112 ? -8.682 4.800 7.287 1.00 93.94 112 LEU A C 1
ATOM 849 O O . LEU A 1 112 ? -7.945 4.299 8.130 1.00 93.94 112 LEU A O 1
ATOM 853 N N . LEU A 1 113 ? -8.491 6.036 6.816 1.00 93.19 113 LEU A N 1
ATOM 854 C CA . LEU A 1 113 ? -7.364 6.882 7.218 1.00 93.19 113 LEU A CA 1
ATOM 855 C C . LEU A 1 113 ? -7.346 7.159 8.721 1.00 93.19 113 LEU A C 1
ATOM 857 O O . LEU A 1 113 ? -6.325 6.950 9.375 1.00 93.19 113 LEU A O 1
ATOM 861 N N . TYR A 1 114 ? -8.476 7.578 9.292 1.00 92.00 114 TYR A N 1
ATOM 862 C CA . TYR A 1 114 ? -8.554 7.801 10.735 1.00 92.00 114 TYR A CA 1
ATOM 863 C C . TYR A 1 114 ? -8.370 6.503 11.530 1.00 92.00 114 TYR A C 1
ATOM 865 O O . TYR A 1 114 ? -7.701 6.509 12.561 1.00 92.00 114 TYR A O 1
ATOM 873 N N . SER A 1 115 ? -8.903 5.386 11.031 1.00 95.31 115 SER A N 1
ATOM 874 C CA . SER A 1 115 ? -8.734 4.060 11.638 1.00 95.31 115 SER A CA 1
ATOM 875 C C . SER A 1 115 ? -7.263 3.614 11.648 1.00 95.31 115 SER A C 1
ATOM 877 O O . SER A 1 115 ? -6.787 3.089 12.654 1.00 95.31 115 SER A O 1
ATOM 879 N N . LEU A 1 116 ? -6.503 3.898 10.584 1.00 96.38 116 LEU A N 1
ATOM 880 C CA . LEU A 1 116 ? -5.063 3.625 10.500 1.00 96.38 116 LEU A CA 1
ATOM 881 C C . LEU A 1 116 ? -4.252 4.461 11.490 1.00 96.38 116 LEU A C 1
ATOM 883 O O . LEU A 1 116 ? -3.452 3.913 12.251 1.00 96.38 116 LEU A O 1
ATOM 887 N N . VAL A 1 117 ? -4.499 5.775 11.524 1.00 94.75 117 VAL A N 1
ATOM 888 C CA . VAL A 1 117 ? -3.836 6.691 12.466 1.00 94.75 117 VAL A CA 1
ATOM 889 C C . VAL A 1 117 ? -4.133 6.290 13.907 1.00 94.75 117 VAL A C 1
ATOM 891 O O . VAL A 1 117 ? -3.235 6.316 14.747 1.00 94.75 117 VAL A O 1
ATOM 894 N N . TRP A 1 118 ? -5.366 5.873 14.200 1.00 94.88 118 TRP A N 1
ATOM 895 C CA . TRP A 1 118 ? -5.738 5.399 15.530 1.00 94.88 118 TRP A CA 1
ATOM 896 C C . TRP A 1 118 ? -5.056 4.076 15.882 1.00 94.88 118 TRP A C 1
ATOM 898 O O . TRP A 1 118 ? -4.536 3.929 16.986 1.00 94.88 118 TRP A O 1
ATOM 908 N N . THR A 1 119 ? -5.027 3.130 14.941 1.00 96.62 119 THR A N 1
ATOM 909 C CA . THR A 1 119 ? -4.397 1.817 15.127 1.00 96.62 119 THR A CA 1
ATOM 910 C C . THR A 1 119 ? -2.906 1.951 15.439 1.00 96.62 119 THR A C 1
ATOM 912 O O . THR A 1 119 ? -2.420 1.382 16.417 1.00 96.62 119 THR A O 1
ATOM 915 N N . ARG A 1 120 ? -2.181 2.757 14.653 1.00 95.69 120 ARG A N 1
ATOM 916 C CA . ARG A 1 120 ? -0.758 3.040 14.887 1.00 95.69 120 ARG A CA 1
ATOM 917 C C . ARG A 1 120 ? -0.556 3.882 16.150 1.00 95.69 120 ARG A C 1
ATOM 919 O O . ARG A 1 120 ? 0.326 3.598 16.965 1.00 95.69 120 ARG A O 1
ATOM 926 N N . GLY A 1 121 ? -1.415 4.879 16.340 1.00 94.25 121 GLY A N 1
ATOM 927 C CA . GLY A 1 121 ? -1.377 5.868 17.410 1.00 94.25 121 GLY A CA 1
ATOM 928 C C . GLY A 1 121 ? -0.570 7.107 17.020 1.00 94.25 121 GLY A C 1
ATOM 929 O O . GLY A 1 121 ? 0.562 6.998 16.552 1.00 94.25 121 GLY A O 1
ATOM 930 N N . VAL A 1 122 ? -1.132 8.293 17.276 1.00 92.94 122 VAL A N 1
ATOM 931 C CA . VAL A 1 122 ? -0.531 9.594 16.917 1.00 92.94 122 VAL A CA 1
ATOM 932 C C . VAL A 1 122 ? 0.860 9.772 17.521 1.00 92.94 122 VAL A C 1
ATOM 934 O O . VAL A 1 122 ? 1.779 10.183 16.824 1.00 92.94 122 VAL A O 1
ATOM 937 N N . GLU A 1 123 ? 1.036 9.419 18.794 1.00 92.62 123 GLU A N 1
ATOM 938 C CA . GLU A 1 123 ? 2.339 9.486 19.466 1.00 92.62 123 GLU A CA 1
ATOM 939 C C . GLU A 1 123 ? 3.361 8.555 18.805 1.00 92.62 123 GLU A C 1
ATOM 941 O O . GLU A 1 123 ? 4.509 8.922 18.609 1.00 92.62 123 GLU A O 1
ATOM 946 N N . SER A 1 124 ? 2.946 7.358 18.383 1.00 93.31 124 SER A N 1
ATOM 947 C CA . SER A 1 124 ? 3.854 6.426 17.705 1.00 93.31 124 SER A CA 1
ATOM 948 C C . SER A 1 124 ? 4.255 6.921 16.320 1.00 93.31 124 SER A C 1
ATOM 950 O O . SER A 1 124 ? 5.418 6.798 15.960 1.00 93.31 124 SER A O 1
ATOM 952 N N . ILE A 1 125 ? 3.324 7.522 15.579 1.00 94.31 125 ILE A N 1
ATOM 953 C CA . ILE A 1 125 ? 3.620 8.156 14.290 1.00 94.31 125 ILE A CA 1
ATOM 954 C C . ILE A 1 125 ? 4.622 9.301 14.482 1.00 94.31 125 ILE A C 1
ATOM 956 O O . ILE A 1 125 ? 5.639 9.348 13.801 1.00 94.31 125 ILE A O 1
ATOM 960 N N . ARG A 1 126 ? 4.361 10.207 15.431 1.00 91.81 126 ARG A N 1
ATOM 961 C CA . ARG A 1 126 ? 5.164 11.426 15.600 1.00 91.81 126 ARG A CA 1
ATOM 962 C C . ARG A 1 126 ? 6.511 11.184 16.264 1.00 91.81 126 ARG A C 1
ATOM 964 O O . ARG A 1 126 ? 7.487 11.768 15.829 1.00 91.81 126 ARG A O 1
ATOM 971 N N . GLU A 1 127 ? 6.560 10.356 17.301 1.00 89.81 127 GLU A N 1
ATOM 972 C CA . GLU A 1 127 ? 7.750 10.223 18.150 1.00 89.81 127 GLU A CA 1
ATOM 973 C C . GLU A 1 127 ? 8.592 8.984 17.819 1.00 89.81 127 GLU A C 1
ATOM 975 O O . GLU A 1 127 ? 9.763 8.927 18.186 1.00 89.81 127 GLU A O 1
ATOM 980 N N . ARG A 1 128 ? 8.009 7.959 17.173 1.00 90.06 128 ARG A N 1
ATOM 981 C CA . ARG A 1 128 ? 8.714 6.692 16.882 1.00 90.06 128 ARG A CA 1
ATOM 982 C C . ARG A 1 128 ? 8.961 6.437 15.403 1.00 90.06 128 ARG A C 1
ATOM 984 O O . ARG A 1 128 ? 9.931 5.751 15.088 1.00 90.06 128 ARG A O 1
ATOM 991 N N . ASP A 1 129 ? 8.082 6.918 14.528 1.00 92.62 129 ASP A N 1
ATOM 992 C CA . ASP A 1 129 ? 8.192 6.665 13.090 1.00 92.62 129 ASP A CA 1
ATOM 993 C C . ASP A 1 129 ? 8.806 7.835 12.325 1.00 92.62 129 ASP A C 1
ATOM 995 O O . ASP A 1 129 ? 9.607 7.609 11.423 1.00 92.62 129 ASP A O 1
ATOM 999 N N . ALA A 1 130 ? 8.432 9.068 12.664 1.00 87.31 130 ALA A N 1
ATOM 1000 C CA . ALA A 1 130 ? 8.914 10.244 11.960 1.00 87.31 130 ALA A CA 1
ATOM 1001 C C . ALA A 1 130 ? 10.421 10.461 12.155 1.00 87.31 130 ALA A C 1
ATOM 1003 O O . ALA A 1 130 ? 10.904 10.483 13.288 1.00 87.31 130 ALA A O 1
ATOM 1004 N N . ASP A 1 131 ? 11.138 10.729 11.060 1.00 86.00 131 ASP A N 1
ATOM 1005 C CA . ASP A 1 131 ? 12.526 11.205 11.134 1.00 86.00 131 ASP A CA 1
ATOM 1006 C C . ASP A 1 131 ? 12.590 12.623 11.750 1.00 86.00 131 ASP A C 1
ATOM 1008 O O . ASP A 1 131 ? 13.530 12.953 12.474 1.00 86.00 131 ASP A O 1
ATOM 1012 N N . ASP A 1 132 ? 11.565 13.452 11.502 1.00 86.12 132 ASP A N 1
ATOM 1013 C CA . ASP A 1 132 ? 11.345 14.745 12.163 1.00 86.12 132 ASP A CA 1
ATOM 1014 C C . ASP A 1 132 ? 9.881 14.881 12.654 1.00 86.12 132 ASP A C 1
ATOM 1016 O O . ASP A 1 132 ? 8.958 15.097 11.856 1.00 86.12 132 ASP A O 1
ATOM 1020 N N . PRO A 1 133 ? 9.641 14.821 13.981 1.00 85.56 133 PRO A N 1
ATOM 1021 C CA . PRO A 1 133 ? 8.306 14.930 14.581 1.00 85.56 133 PRO A CA 1
ATOM 1022 C C . PRO A 1 133 ? 7.547 16.231 14.266 1.00 85.56 133 PRO A C 1
ATOM 1024 O O . PRO A 1 133 ? 6.328 16.308 14.476 1.00 85.56 133 PRO A O 1
ATOM 1027 N N . LYS A 1 134 ? 8.250 17.283 13.820 1.00 85.62 134 LYS A N 1
ATOM 1028 C CA . LYS A 1 134 ? 7.661 18.596 13.504 1.00 85.62 134 LYS A CA 1
ATOM 1029 C C . LYS A 1 134 ? 7.085 18.664 12.097 1.00 85.62 134 LYS A C 1
ATOM 1031 O O . LYS A 1 134 ? 6.194 19.478 11.862 1.00 85.62 134 LYS A O 1
ATOM 1036 N N . THR A 1 135 ? 7.594 17.847 11.181 1.00 83.56 135 THR A N 1
ATOM 1037 C CA . THR A 1 135 ? 7.218 17.874 9.761 1.00 83.56 135 THR A CA 1
ATOM 1038 C C . THR A 1 135 ? 6.361 16.678 9.355 1.00 83.56 135 THR A C 1
ATOM 1040 O O . THR A 1 135 ? 5.726 16.723 8.304 1.00 83.56 135 THR A O 1
ATOM 1043 N N . CYS A 1 136 ? 6.256 15.654 10.211 1.00 87.69 136 CYS A N 1
ATOM 1044 C CA . CYS A 1 136 ? 5.408 14.490 9.972 1.00 87.69 136 CYS A CA 1
ATOM 1045 C C . CYS A 1 136 ? 3.930 14.870 9.795 1.00 87.69 136 CYS A C 1
ATOM 1047 O O . CYS A 1 136 ? 3.258 15.341 10.719 1.00 87.69 136 CYS A O 1
ATOM 1049 N N . ALA A 1 137 ? 3.408 14.595 8.604 1.00 90.25 137 ALA A N 1
ATOM 1050 C CA . ALA A 1 137 ? 2.006 14.743 8.255 1.00 90.25 137 ALA A CA 1
ATOM 1051 C C . ALA A 1 137 ? 1.562 13.540 7.419 1.00 90.25 137 ALA A C 1
ATOM 1053 O O . ALA A 1 137 ? 2.356 12.971 6.680 1.00 90.25 137 ALA A O 1
ATOM 1054 N N . MET A 1 138 ? 0.288 13.153 7.520 1.00 91.62 138 MET A N 1
ATOM 1055 C CA . MET A 1 138 ? -0.293 12.098 6.667 1.00 91.62 138 MET A CA 1
ATOM 1056 C C . MET A 1 138 ? -0.803 12.656 5.331 1.00 91.62 138 MET A C 1
ATOM 1058 O O . MET A 1 138 ? -0.826 11.971 4.312 1.00 91.62 138 MET A O 1
ATOM 1062 N N . ILE A 1 139 ? -1.249 13.912 5.352 1.00 90.38 139 ILE A N 1
ATOM 1063 C CA . ILE A 1 139 ? -1.746 14.644 4.191 1.00 90.38 139 ILE A CA 1
ATOM 1064 C C . ILE A 1 139 ? -0.920 15.922 4.090 1.00 90.38 139 ILE A C 1
ATOM 1066 O O . ILE A 1 139 ? -0.883 16.712 5.034 1.00 90.38 139 ILE A O 1
ATOM 1070 N N . GLY A 1 140 ? -0.227 16.080 2.968 1.00 86.50 140 GLY A N 1
ATOM 1071 C CA . GLY A 1 140 ? 0.654 17.204 2.691 1.00 86.50 140 GLY A CA 1
ATOM 1072 C C . GLY A 1 140 ? -0.085 18.393 2.081 1.00 86.50 140 GLY A C 1
ATOM 1073 O O . GLY A 1 140 ? -1.317 18.491 2.106 1.00 86.50 140 GLY A O 1
ATOM 1074 N N . ALA A 1 141 ? 0.691 19.306 1.494 1.00 82.06 141 ALA A N 1
ATOM 1075 C CA . ALA A 1 141 ? 0.157 20.453 0.770 1.00 82.06 141 ALA A CA 1
ATOM 1076 C C . ALA A 1 141 ? -0.843 20.017 -0.316 1.00 82.06 141 ALA A C 1
ATOM 1078 O O . ALA A 1 141 ? -0.728 18.936 -0.892 1.00 82.06 141 ALA A O 1
ATOM 1079 N N . HIS A 1 142 ? -1.843 20.860 -0.582 1.00 81.81 142 HIS A N 1
ATOM 1080 C CA . HIS A 1 142 ? -2.885 20.623 -1.593 1.00 81.81 142 HIS A CA 1
ATOM 1081 C C . HIS A 1 142 ? -3.689 19.315 -1.426 1.00 81.81 142 HIS A C 1
ATOM 1083 O O . HIS A 1 142 ? -4.383 18.899 -2.349 1.00 81.81 142 HIS A O 1
ATOM 1089 N N . GLY A 1 143 ? -3.642 18.672 -0.252 1.00 77.06 143 GLY A N 1
ATOM 1090 C CA . GLY A 1 143 ? -4.393 17.442 0.015 1.00 77.06 143 GLY A CA 1
ATOM 1091 C C . GLY A 1 143 ? -3.739 16.167 -0.528 1.00 77.06 143 GLY A C 1
ATOM 1092 O O . GLY A 1 143 ? -4.397 15.121 -0.575 1.00 77.06 143 GLY A O 1
ATOM 1093 N N . TYR A 1 144 ? -2.467 16.229 -0.937 1.00 82.75 144 TYR A N 1
ATOM 1094 C CA . TYR A 1 144 ? -1.733 15.060 -1.415 1.00 82.75 144 TYR A CA 1
ATOM 1095 C C . TYR A 1 144 ? -1.397 14.086 -0.285 1.00 82.75 144 TYR A C 1
ATOM 1097 O O . TYR A 1 144 ? -1.179 14.469 0.863 1.00 82.75 144 TYR A O 1
ATOM 1105 N N . CYS A 1 145 ? -1.358 12.801 -0.630 1.00 87.56 145 CYS A N 1
ATOM 1106 C CA . CYS A 1 145 ? -0.887 11.753 0.267 1.00 87.56 145 CYS A CA 1
ATOM 1107 C C . CYS A 1 145 ? 0.624 11.913 0.466 1.00 87.56 145 CYS A C 1
ATOM 1109 O O . CYS A 1 145 ? 1.343 12.024 -0.524 1.00 87.56 145 CYS A O 1
ATOM 1111 N N . THR A 1 146 ? 1.102 11.921 1.710 1.00 91.00 146 THR A N 1
ATOM 1112 C CA . THR A 1 146 ? 2.547 11.915 1.983 1.00 91.00 146 THR A CA 1
ATOM 1113 C C . THR A 1 146 ? 3.122 10.503 1.893 1.00 91.00 146 THR A C 1
ATOM 1115 O O . THR A 1 146 ? 2.373 9.518 1.941 1.00 91.00 146 THR A O 1
ATOM 1118 N N . GLN A 1 147 ? 4.450 10.397 1.795 1.00 89.69 147 GLN A N 1
ATOM 1119 C CA . GLN A 1 147 ? 5.133 9.104 1.809 1.00 89.69 147 GLN A CA 1
ATOM 1120 C C . GLN A 1 147 ? 4.917 8.377 3.141 1.00 89.69 147 GLN A C 1
ATOM 1122 O O . GLN A 1 147 ? 4.749 7.162 3.153 1.00 89.69 147 GLN A O 1
ATOM 1127 N N . GLU A 1 148 ? 4.832 9.108 4.255 1.00 92.94 148 GLU A N 1
ATOM 1128 C CA . GLU A 1 148 ? 4.556 8.553 5.578 1.00 92.94 148 GLU A CA 1
ATOM 1129 C C . GLU A 1 148 ? 3.209 7.833 5.614 1.00 92.94 148 GLU A C 1
ATOM 1131 O O . GLU A 1 148 ? 3.119 6.735 6.157 1.00 92.94 148 GLU A O 1
ATOM 1136 N N . LEU A 1 149 ? 2.160 8.407 5.011 1.00 94.31 149 LEU A N 1
ATOM 1137 C CA . LEU A 1 149 ? 0.855 7.748 4.942 1.00 94.31 149 LEU A CA 1
ATOM 1138 C C . LEU A 1 149 ? 0.896 6.509 4.037 1.00 94.31 149 LEU A C 1
ATOM 1140 O O . LEU A 1 149 ? 0.319 5.472 4.369 1.00 94.31 149 LEU A O 1
ATOM 1144 N N . VAL A 1 150 ? 1.601 6.589 2.911 1.00 93.81 150 VAL A N 1
ATOM 1145 C CA . VAL A 1 150 ? 1.767 5.452 2.000 1.00 93.81 150 VAL A CA 1
ATOM 1146 C C . VAL A 1 150 ? 2.529 4.306 2.679 1.00 93.81 150 VAL A C 1
ATOM 1148 O O . VAL A 1 150 ? 2.075 3.159 2.660 1.00 93.81 150 VAL A O 1
ATOM 1151 N N . ASN A 1 151 ? 3.623 4.613 3.373 1.00 94.44 151 ASN A N 1
ATOM 1152 C CA . ASN A 1 151 ? 4.38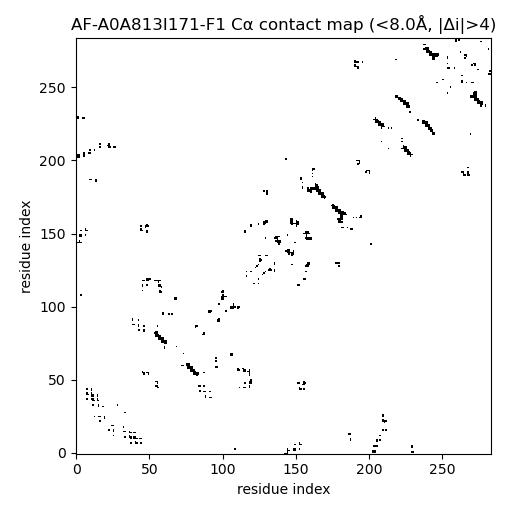8 3.653 4.162 1.00 94.44 151 ASN A CA 1
ATOM 1153 C C . ASN A 1 151 ? 3.576 3.119 5.351 1.00 94.44 151 ASN A C 1
ATOM 1155 O O . ASN A 1 151 ? 3.584 1.914 5.610 1.00 94.44 151 ASN A O 1
ATOM 1159 N N . LEU A 1 152 ? 2.765 3.945 6.014 1.00 95.38 152 LEU A N 1
ATOM 1160 C CA . LEU A 1 152 ? 1.856 3.477 7.060 1.00 95.38 152 LEU A CA 1
ATOM 1161 C C . LEU A 1 152 ? 0.921 2.378 6.524 1.00 95.38 152 LEU A C 1
ATOM 1163 O O . LEU A 1 152 ? 0.717 1.348 7.166 1.00 95.38 152 LEU A O 1
ATOM 1167 N N . MET A 1 153 ? 0.408 2.539 5.303 1.00 96.06 153 MET A N 1
ATOM 1168 C CA . MET A 1 153 ? -0.455 1.543 4.665 1.00 96.06 153 MET A CA 1
ATOM 1169 C C . MET A 1 153 ? 0.307 0.312 4.153 1.00 96.06 153 MET A C 1
ATOM 1171 O O . MET A 1 153 ? -0.197 -0.807 4.265 1.00 96.06 153 MET A O 1
ATOM 1175 N N . VAL A 1 154 ? 1.518 0.469 3.609 1.00 95.06 154 VAL A N 1
ATOM 1176 C CA . VAL A 1 154 ? 2.252 -0.628 2.944 1.00 95.06 154 VAL A CA 1
ATOM 1177 C C . VAL A 1 154 ? 3.229 -1.380 3.849 1.00 95.06 154 VAL A C 1
ATOM 1179 O O . VAL A 1 154 ? 3.393 -2.590 3.675 1.00 95.06 154 VAL A O 1
ATOM 1182 N N . ILE A 1 155 ? 3.806 -0.734 4.857 1.00 94.69 155 ILE A N 1
ATOM 1183 C CA . ILE A 1 155 ? 4.773 -1.349 5.781 1.00 94.69 155 ILE A CA 1
ATOM 1184 C C . ILE A 1 155 ? 4.331 -1.318 7.251 1.00 94.69 155 ILE A C 1
ATOM 1186 O O . ILE A 1 155 ? 4.972 -1.959 8.081 1.00 94.69 155 ILE A O 1
ATOM 1190 N N . GLY A 1 156 ? 3.231 -0.632 7.586 1.00 94.44 156 GLY A N 1
ATOM 1191 C CA . GLY A 1 156 ? 2.720 -0.547 8.963 1.00 94.44 156 GLY A CA 1
ATOM 1192 C C . GLY A 1 156 ? 3.476 0.445 9.856 1.00 94.44 156 GLY A C 1
ATOM 1193 O O . GLY A 1 156 ? 3.353 0.396 11.082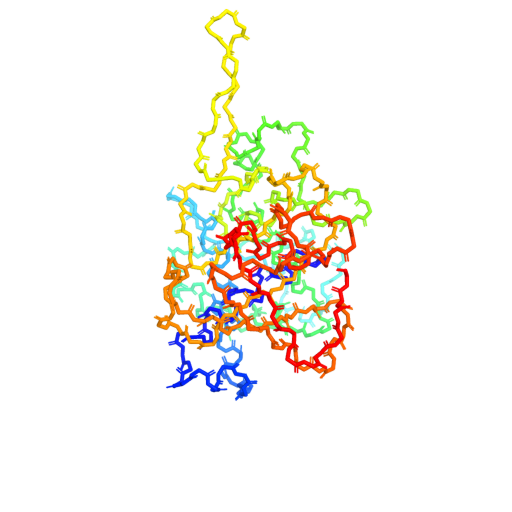 1.00 94.44 156 GLY A O 1
ATOM 1194 N N . LYS A 1 157 ? 4.297 1.313 9.250 1.00 93.94 157 LYS A N 1
ATOM 1195 C CA . LYS A 1 157 ? 5.122 2.340 9.905 1.00 93.94 157 LYS A CA 1
ATOM 1196 C C . LYS A 1 157 ? 5.081 3.617 9.077 1.00 93.94 157 LYS A C 1
ATOM 1198 O O . LYS A 1 157 ? 5.230 3.549 7.861 1.00 93.94 157 LYS A O 1
ATOM 1203 N N . ALA A 1 158 ? 4.933 4.767 9.723 1.00 94.19 158 ALA A N 1
ATOM 1204 C CA . ALA A 1 158 ? 4.924 6.075 9.068 1.00 94.19 158 ALA A CA 1
ATOM 1205 C C . ALA A 1 158 ? 6.343 6.605 8.772 1.00 94.19 158 ALA A C 1
ATOM 1207 O O . ALA A 1 158 ? 6.644 7.760 9.054 1.00 94.19 158 ALA A O 1
ATOM 1208 N N . TYR A 1 159 ? 7.230 5.754 8.249 1.00 93.44 159 TYR A N 1
ATOM 1209 C CA . TYR A 1 159 ? 8.588 6.160 7.880 1.00 93.44 159 TYR A CA 1
ATOM 1210 C C . TYR A 1 159 ? 8.565 7.060 6.644 1.00 93.44 159 TYR A C 1
ATOM 1212 O O . TYR A 1 159 ? 7.776 6.829 5.727 1.00 93.44 159 TYR A O 1
ATOM 1220 N N . SER A 1 160 ? 9.445 8.057 6.595 1.00 88.50 160 SER A N 1
ATOM 1221 C CA . SER A 1 160 ? 9.487 9.041 5.504 1.00 88.50 160 SER A CA 1
ATOM 1222 C C . SER A 1 160 ? 10.196 8.528 4.249 1.00 88.50 160 SER A C 1
ATOM 1224 O O . SER A 1 160 ? 10.009 9.080 3.167 1.00 88.50 160 SER A O 1
ATOM 1226 N N . ASN A 1 161 ? 11.004 7.469 4.365 1.00 89.50 161 ASN A N 1
ATOM 1227 C CA . ASN A 1 161 ? 11.876 7.017 3.283 1.00 89.50 161 ASN A CA 1
ATOM 1228 C C . ASN A 1 161 ? 11.407 5.715 2.626 1.00 89.50 161 ASN A C 1
ATOM 1230 O O . ASN A 1 161 ? 10.755 4.875 3.246 1.00 89.50 161 ASN A O 1
ATOM 1234 N N . VAL A 1 162 ? 11.807 5.535 1.366 1.00 88.88 162 VAL A N 1
ATOM 1235 C CA . VAL A 1 162 ? 11.490 4.353 0.542 1.00 88.88 162 VAL A CA 1
ATOM 1236 C C . VAL A 1 162 ? 12.653 3.368 0.385 1.00 88.88 162 VAL A C 1
ATOM 1238 O O . VAL A 1 162 ? 12.418 2.243 -0.040 1.00 88.88 162 VAL A O 1
ATOM 1241 N N . PHE A 1 163 ? 13.868 3.752 0.804 1.00 88.44 163 PHE A N 1
ATOM 1242 C CA . PHE A 1 163 ? 15.048 2.880 0.746 1.00 88.44 163 PHE A CA 1
ATOM 1243 C C . PHE A 1 163 ? 14.955 1.707 1.712 1.00 88.44 163 PHE A C 1
ATOM 1245 O O . PHE A 1 163 ? 14.298 1.799 2.742 1.00 88.44 163 PHE A O 1
ATOM 1252 N N . ASP A 1 164 ? 15.693 0.637 1.435 1.00 89.38 164 ASP A N 1
ATOM 1253 C CA . ASP A 1 164 ? 15.750 -0.526 2.318 1.00 89.38 164 ASP A CA 1
ATOM 1254 C C . ASP A 1 164 ? 16.561 -0.270 3.601 1.00 89.38 164 ASP A C 1
ATOM 1256 O O . ASP A 1 164 ? 17.656 0.306 3.587 1.00 89.38 164 ASP A O 1
ATOM 1260 N N . GLY A 1 165 ? 16.047 -0.781 4.720 1.00 91.38 165 GLY A N 1
ATOM 1261 C CA . GLY A 1 165 ? 16.718 -0.803 6.015 1.00 91.38 165 GLY A CA 1
ATOM 1262 C C . GLY A 1 165 ? 16.864 0.572 6.666 1.00 91.38 165 GLY A C 1
ATOM 1263 O O . GLY A 1 165 ? 16.038 1.464 6.504 1.00 91.38 165 GLY A O 1
ATOM 1264 N N . THR A 1 166 ? 17.925 0.736 7.453 1.00 92.38 166 THR A N 1
ATOM 1265 C CA . THR A 1 166 ? 18.210 1.970 8.194 1.00 92.38 166 THR A CA 1
ATOM 1266 C C . THR A 1 166 ? 19.507 2.581 7.682 1.00 92.38 166 THR A C 1
ATOM 1268 O O . THR A 1 166 ? 20.529 1.896 7.604 1.00 92.38 166 THR A O 1
ATOM 1271 N N . LYS A 1 167 ? 19.507 3.886 7.399 1.00 91.69 167 LYS A N 1
ATOM 1272 C CA . LYS A 1 167 ? 20.720 4.631 7.031 1.00 91.69 167 LYS A CA 1
ATOM 1273 C C . LYS A 1 167 ? 21.198 5.468 8.212 1.00 91.69 167 LYS A C 1
ATOM 1275 O O . LYS A 1 167 ? 20.405 6.125 8.876 1.00 91.69 167 LYS A O 1
ATOM 1280 N N . ARG A 1 168 ? 22.507 5.447 8.478 1.00 91.56 168 ARG A N 1
ATOM 1281 C CA . ARG A 1 168 ? 23.153 6.289 9.495 1.00 91.56 168 ARG A CA 1
ATOM 1282 C C . ARG A 1 168 ? 24.016 7.327 8.796 1.00 91.56 168 ARG A C 1
ATOM 1284 O O . ARG A 1 168 ? 24.958 6.968 8.096 1.00 91.56 168 ARG A O 1
ATOM 1291 N N . LEU A 1 169 ? 23.670 8.593 8.973 1.00 89.44 169 LEU A N 1
ATOM 1292 C CA . LEU A 1 169 ? 24.373 9.742 8.415 1.00 89.44 169 LEU A CA 1
ATOM 1293 C C . LEU A 1 169 ? 25.089 10.503 9.531 1.00 89.44 169 LEU A C 1
ATOM 1295 O O . LEU A 1 169 ? 24.647 10.485 10.678 1.00 89.44 169 LEU A O 1
ATOM 1299 N N . GLY A 1 170 ? 26.171 11.196 9.190 1.00 87.94 170 GLY A N 1
ATOM 1300 C CA . GLY A 1 170 ? 26.947 11.996 10.137 1.00 87.94 170 GLY A CA 1
ATOM 1301 C C . GLY A 1 170 ? 28.223 11.304 10.605 1.00 87.94 170 GLY A C 1
ATOM 1302 O O . GLY A 1 170 ? 28.748 10.407 9.942 1.00 87.94 170 GLY A O 1
ATOM 1303 N N . SER A 1 171 ? 28.761 11.779 11.724 1.00 85.44 171 SER A N 1
ATOM 1304 C CA . SER A 1 171 ? 30.059 11.353 12.238 1.00 85.44 171 SER A CA 1
ATOM 1305 C C . SER A 1 171 ? 30.062 11.340 13.764 1.00 85.44 171 SER A C 1
ATOM 1307 O O . SER A 1 171 ? 29.215 11.952 14.411 1.00 85.44 171 SER A O 1
ATOM 1309 N N . ALA A 1 172 ? 31.064 10.698 14.369 1.00 82.62 172 ALA A N 1
ATOM 1310 C CA . ALA A 1 172 ? 31.248 10.758 15.820 1.00 82.62 172 ALA A CA 1
ATOM 1311 C C . ALA A 1 172 ? 31.452 12.195 16.350 1.00 82.62 172 ALA A C 1
ATOM 1313 O O . ALA A 1 172 ? 31.216 12.431 17.531 1.00 82.62 172 ALA A O 1
ATOM 1314 N N . LYS A 1 173 ? 31.883 13.142 15.500 1.00 85.19 173 LYS A N 1
ATOM 1315 C CA . LYS A 1 173 ? 32.058 14.556 15.868 1.00 85.19 173 LYS A CA 1
ATOM 1316 C C . LYS A 1 173 ? 30.761 15.360 15.760 1.00 85.19 173 LYS A C 1
ATOM 1318 O O . LYS A 1 173 ? 30.518 16.200 16.616 1.00 85.19 173 LYS A O 1
ATOM 1323 N N . ASP A 1 174 ? 29.946 15.085 14.742 1.00 84.81 174 ASP A N 1
ATOM 1324 C CA . ASP A 1 174 ? 28.757 15.888 14.399 1.00 84.81 174 ASP A CA 1
ATOM 1325 C C . ASP A 1 174 ? 27.441 15.265 14.899 1.00 84.81 174 ASP A C 1
ATOM 1327 O O . ASP A 1 174 ? 26.370 15.853 14.761 1.00 84.81 174 ASP A O 1
ATOM 1331 N N . GLY A 1 175 ? 27.521 14.069 15.489 1.00 84.75 175 GLY A N 1
ATOM 1332 C CA . GLY A 1 175 ? 26.371 13.253 15.853 1.00 84.75 175 GLY A CA 1
ATOM 1333 C C . GLY A 1 175 ? 25.898 12.370 14.697 1.00 84.75 175 GLY A C 1
ATOM 1334 O O . GLY A 1 175 ? 26.207 12.595 13.525 1.00 84.75 175 GLY A O 1
ATOM 1335 N N . TRP A 1 176 ? 25.147 11.325 15.047 1.00 84.94 176 TRP A N 1
ATOM 1336 C CA . TRP A 1 176 ? 24.532 10.421 14.080 1.00 84.94 176 TRP A CA 1
ATOM 1337 C C . TRP A 1 176 ? 23.067 10.796 13.870 1.00 84.94 176 TRP A C 1
ATOM 1339 O O . TRP A 1 176 ? 22.300 10.866 14.828 1.00 84.94 176 TRP A O 1
ATOM 1349 N N . CYS A 1 177 ? 22.670 10.972 12.615 1.00 86.88 177 CYS A N 1
ATOM 1350 C CA . CYS A 1 177 ? 21.279 11.015 12.187 1.00 86.88 177 CYS A CA 1
ATOM 1351 C C . CYS A 1 177 ? 20.897 9.627 11.662 1.00 86.88 177 CYS A C 1
ATOM 1353 O O . CYS A 1 177 ? 21.593 9.063 10.813 1.00 86.88 177 CYS A O 1
ATOM 1355 N N . VAL A 1 178 ? 19.824 9.049 12.196 1.00 88.62 178 VAL A N 1
ATOM 1356 C CA . VAL A 1 178 ? 19.342 7.719 11.812 1.00 88.62 178 VAL A CA 1
ATOM 1357 C C . VAL A 1 178 ? 18.058 7.899 11.019 1.00 88.62 178 VAL A C 1
ATOM 1359 O O . VAL A 1 178 ? 17.075 8.368 11.575 1.00 88.62 178 VAL A O 1
ATOM 1362 N N . LEU A 1 179 ? 18.082 7.518 9.746 1.00 91.19 179 LEU A N 1
ATOM 1363 C CA . LEU A 1 179 ? 16.931 7.583 8.852 1.00 91.19 179 LEU A CA 1
ATOM 1364 C C . LEU A 1 179 ? 16.329 6.192 8.687 1.00 91.19 179 LEU A C 1
ATOM 1366 O O . LEU A 1 179 ? 17.047 5.241 8.342 1.00 91.19 179 LEU A O 1
ATOM 1370 N N . GLN A 1 180 ? 15.023 6.078 8.917 1.00 92.06 180 GLN A N 1
ATOM 1371 C CA . GLN A 1 180 ? 14.308 4.810 8.782 1.00 92.06 180 GLN A CA 1
ATOM 1372 C C . GLN A 1 180 ? 13.738 4.645 7.376 1.00 92.06 180 GLN A C 1
ATOM 1374 O O . GLN A 1 180 ? 13.035 5.516 6.864 1.00 92.06 180 GLN A O 1
ATOM 1379 N N . GLY A 1 181 ? 14.046 3.511 6.759 1.00 91.88 181 GLY A N 1
ATOM 1380 C CA . GLY A 1 181 ? 13.485 3.071 5.492 1.00 91.88 181 GLY A CA 1
ATOM 1381 C C . GLY A 1 181 ? 12.653 1.801 5.654 1.00 91.88 181 GLY A C 1
ATOM 1382 O O . GLY A 1 181 ? 12.274 1.411 6.759 1.00 91.88 181 GLY A O 1
ATOM 1383 N N . VAL A 1 182 ? 12.360 1.138 4.541 1.00 91.81 182 VAL A N 1
ATOM 1384 C CA . VAL A 1 182 ? 11.568 -0.089 4.484 1.00 91.81 182 VAL A CA 1
ATOM 1385 C C . VAL A 1 182 ? 12.278 -1.196 5.279 1.00 91.81 182 VAL A C 1
ATOM 1387 O O . VAL A 1 182 ? 13.349 -1.659 4.884 1.00 91.81 182 VAL A O 1
ATOM 1390 N N . PRO A 1 183 ? 11.710 -1.661 6.409 1.00 90.94 183 PRO A N 1
ATOM 1391 C CA . PRO A 1 183 ? 12.443 -2.501 7.359 1.00 90.94 183 PRO A CA 1
ATOM 1392 C C . PRO A 1 183 ? 12.640 -3.936 6.863 1.00 90.94 183 PRO A C 1
ATOM 1394 O O . PRO A 1 183 ? 13.546 -4.638 7.307 1.00 90.94 183 PRO A O 1
ATOM 1397 N N . ARG A 1 184 ? 11.761 -4.400 5.973 1.00 89.62 184 ARG A N 1
ATOM 1398 C CA . ARG A 1 184 ? 11.812 -5.733 5.380 1.00 89.62 184 ARG A CA 1
ATOM 1399 C C . ARG A 1 184 ? 11.143 -5.722 4.019 1.00 89.62 184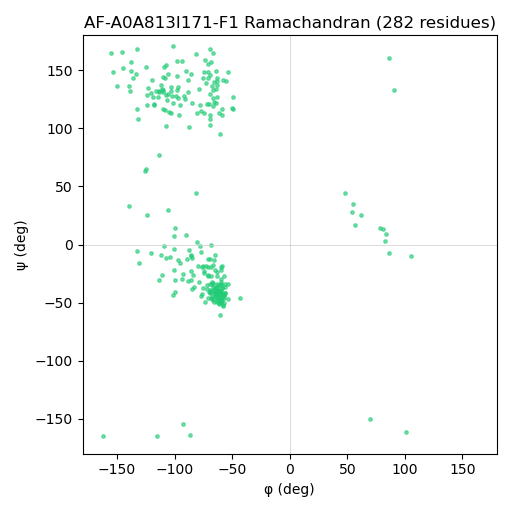 ARG A C 1
ATOM 1401 O O . ARG A 1 184 ? 10.137 -5.040 3.823 1.00 89.62 184 ARG A O 1
ATOM 1408 N N . ARG A 1 185 ? 11.630 -6.574 3.124 1.00 85.25 185 ARG A N 1
ATOM 1409 C CA . ARG A 1 185 ? 10.979 -6.823 1.841 1.00 85.25 185 ARG A CA 1
ATOM 1410 C C . ARG A 1 185 ? 9.604 -7.459 2.068 1.00 85.25 185 ARG A C 1
ATOM 1412 O O . ARG A 1 185 ? 9.494 -8.507 2.706 1.00 85.25 185 ARG A O 1
ATOM 1419 N N . GLY A 1 186 ? 8.560 -6.803 1.570 1.00 84.81 186 GLY A N 1
ATOM 1420 C CA . GLY A 1 186 ? 7.186 -7.301 1.579 1.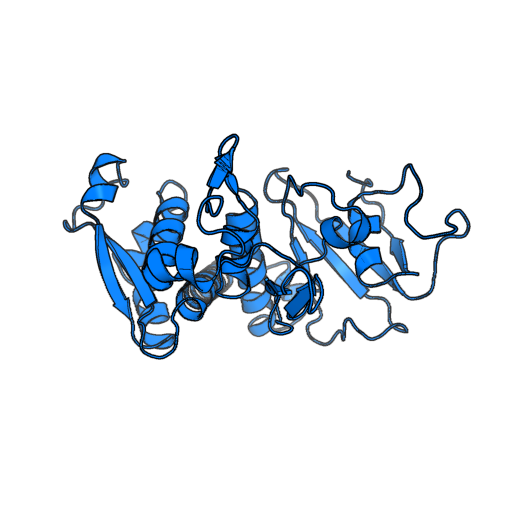00 84.81 186 GLY A CA 1
ATOM 1421 C C . GLY A 1 186 ? 6.759 -7.862 0.222 1.00 84.81 186 GLY A C 1
ATOM 1422 O O . GLY A 1 186 ? 7.434 -7.672 -0.786 1.00 84.81 186 GLY A O 1
ATOM 1423 N N . ASN A 1 187 ? 5.593 -8.512 0.193 1.00 84.56 187 ASN A N 1
ATOM 1424 C CA . ASN A 1 187 ? 4.940 -8.938 -1.056 1.00 84.56 187 ASN A CA 1
ATOM 1425 C C . ASN A 1 187 ? 4.333 -7.756 -1.830 1.00 84.56 187 ASN A C 1
ATOM 1427 O O . ASN A 1 187 ? 4.026 -7.876 -3.008 1.00 84.56 187 ASN A O 1
ATOM 1431 N N . VAL A 1 188 ? 4.134 -6.629 -1.145 1.00 91.62 188 VAL A N 1
ATOM 1432 C CA . VAL A 1 188 ? 3.740 -5.341 -1.714 1.00 91.62 188 VAL A CA 1
ATOM 1433 C C . VAL A 1 188 ? 4.808 -4.338 -1.295 1.00 91.62 188 VAL A C 1
ATOM 1435 O O . VAL A 1 188 ? 5.228 -4.338 -0.136 1.00 91.62 188 VAL A O 1
ATOM 1438 N N . GLY A 1 189 ? 5.247 -3.517 -2.239 1.00 89.56 189 GLY A N 1
ATOM 1439 C CA . GLY A 1 189 ? 6.260 -2.485 -2.061 1.00 89.56 189 GLY A CA 1
ATOM 1440 C C . GLY A 1 189 ? 6.174 -1.485 -3.208 1.00 89.56 189 GLY A C 1
ATOM 1441 O O . GLY A 1 189 ? 5.188 -1.488 -3.946 1.00 89.56 189 GLY A O 1
ATOM 1442 N N . PHE A 1 190 ? 7.205 -0.664 -3.371 1.00 87.50 190 PHE A N 1
ATOM 1443 C CA . PHE A 1 190 ? 7.221 0.401 -4.370 1.00 87.50 190 PHE A CA 1
ATOM 1444 C C . PHE A 1 190 ? 8.427 0.283 -5.290 1.00 87.50 190 PHE A C 1
ATOM 1446 O O . PHE A 1 190 ? 9.471 -0.247 -4.910 1.00 87.50 190 PHE A O 1
ATOM 1453 N N . LEU A 1 191 ? 8.254 0.802 -6.499 1.00 87.69 191 LEU A N 1
ATOM 1454 C CA . LEU A 1 191 ? 9.338 1.256 -7.356 1.00 87.69 191 LEU A CA 1
ATOM 1455 C C . LEU A 1 191 ? 9.282 2.774 -7.309 1.00 87.69 191 LEU A C 1
ATOM 1457 O O . LEU A 1 191 ? 8.200 3.325 -7.491 1.00 87.69 191 LEU A O 1
ATOM 1461 N N . SER A 1 192 ? 10.401 3.439 -7.040 1.00 83.56 192 SER A N 1
ATOM 1462 C CA . SER A 1 192 ? 10.392 4.892 -6.900 1.00 83.56 192 SER A CA 1
ATOM 1463 C C . SER A 1 192 ? 11.602 5.522 -7.565 1.00 83.56 192 SER A C 1
ATOM 1465 O O . SER A 1 192 ? 12.749 5.146 -7.320 1.00 83.56 192 SER A O 1
ATOM 1467 N N . LEU A 1 193 ? 11.339 6.559 -8.360 1.00 77.12 193 LEU A N 1
ATOM 1468 C CA . LEU A 1 193 ? 12.375 7.461 -8.857 1.00 77.12 193 LEU A CA 1
ATOM 1469 C C . LEU A 1 193 ? 12.967 8.326 -7.743 1.00 77.12 193 LEU A C 1
ATOM 1471 O O . LEU A 1 193 ? 14.001 8.946 -7.968 1.00 77.12 193 LEU A O 1
ATOM 1475 N N . PHE A 1 194 ? 12.364 8.376 -6.549 1.00 69.81 194 PHE A N 1
ATOM 1476 C CA . PHE A 1 194 ? 12.880 9.169 -5.434 1.00 69.81 194 PHE A CA 1
ATOM 1477 C C . PHE A 1 194 ? 14.306 8.749 -5.056 1.00 69.81 194 PHE A C 1
ATOM 1479 O O . PHE A 1 194 ? 15.157 9.594 -4.786 1.00 69.81 194 PHE A O 1
ATOM 1486 N N . GLU A 1 195 ? 14.610 7.452 -5.109 1.00 61.06 195 GLU A N 1
ATOM 1487 C CA . GLU A 1 195 ? 15.963 6.956 -4.835 1.00 61.06 195 GLU A CA 1
ATOM 1488 C C . GLU A 1 195 ? 16.959 7.322 -5.930 1.00 61.06 195 GLU A C 1
ATOM 1490 O O . GLU A 1 195 ? 18.092 7.702 -5.635 1.00 61.06 195 GLU A O 1
ATOM 1495 N N . ALA A 1 196 ? 16.525 7.224 -7.186 1.00 60.53 196 ALA A N 1
ATOM 1496 C CA . ALA A 1 196 ? 17.377 7.459 -8.342 1.00 60.53 196 ALA A CA 1
ATOM 1497 C C . ALA A 1 196 ? 17.586 8.960 -8.630 1.00 60.53 196 ALA A C 1
ATOM 1499 O O . ALA A 1 196 ? 18.661 9.348 -9.079 1.00 60.53 196 ALA A O 1
ATOM 1500 N N . PHE A 1 197 ? 16.594 9.810 -8.334 1.00 60.03 197 PHE A N 1
ATOM 1501 C CA . PHE A 1 197 ? 16.551 11.217 -8.765 1.00 60.03 197 PHE A CA 1
ATOM 1502 C C . PHE A 1 197 ? 16.190 12.230 -7.672 1.00 60.03 197 PHE A C 1
ATOM 1504 O O . PHE A 1 197 ? 16.254 13.428 -7.935 1.00 60.03 197 PHE A O 1
ATOM 1511 N N . LYS A 1 198 ? 15.830 11.803 -6.451 1.00 56.00 198 LYS A N 1
ATOM 1512 C CA . LYS A 1 198 ? 15.374 12.694 -5.358 1.00 56.00 198 LYS A CA 1
ATOM 1513 C C . LYS A 1 198 ? 14.205 13.616 -5.760 1.00 56.00 198 LYS A C 1
ATOM 1515 O O . LYS A 1 198 ? 14.070 14.716 -5.226 1.00 56.00 198 LYS A O 1
ATOM 1520 N N . CYS A 1 199 ? 13.377 13.191 -6.716 1.00 51.50 199 CYS A N 1
ATOM 1521 C CA . CYS A 1 199 ? 12.208 13.942 -7.180 1.00 51.50 199 CYS A CA 1
ATOM 1522 C C . CYS A 1 199 ? 10.974 13.617 -6.341 1.00 51.50 199 CYS A C 1
ATOM 1524 O O . CYS A 1 199 ? 10.757 12.461 -6.008 1.00 51.50 199 CYS A O 1
ATOM 1526 N N . ILE A 1 200 ? 10.143 14.622 -6.054 1.00 51.28 200 ILE A N 1
ATOM 1527 C CA . ILE A 1 200 ? 8.887 14.454 -5.310 1.00 51.28 200 ILE A CA 1
ATOM 1528 C C . ILE A 1 200 ? 7.912 13.614 -6.143 1.00 51.28 200 ILE A C 1
ATOM 1530 O O . ILE A 1 200 ? 7.576 13.982 -7.268 1.00 51.28 200 ILE A O 1
ATOM 1534 N N . GLU A 1 201 ? 7.449 12.502 -5.580 1.00 60.22 201 GLU A N 1
ATOM 1535 C CA . GLU A 1 201 ? 6.459 11.625 -6.203 1.00 60.22 201 GLU A CA 1
ATOM 1536 C C . GLU A 1 201 ? 5.065 12.255 -6.066 1.00 60.22 201 GLU A C 1
ATOM 1538 O O . GLU A 1 201 ? 4.564 12.473 -4.962 1.00 60.22 201 GLU A O 1
ATOM 1543 N N . SER A 1 202 ? 4.456 12.627 -7.193 1.00 64.31 202 SER A N 1
ATOM 1544 C CA . SER A 1 202 ? 3.161 13.323 -7.234 1.00 64.31 202 SER A CA 1
ATOM 1545 C C . SER A 1 202 ? 1.977 12.387 -7.481 1.00 64.31 202 SER A C 1
ATOM 1547 O O . SER A 1 202 ? 0.827 12.787 -7.281 1.00 64.31 202 SER A O 1
ATOM 1549 N N . HIS A 1 203 ? 2.235 11.145 -7.900 1.00 81.31 203 HIS A N 1
ATOM 1550 C CA . HIS A 1 203 ? 1.201 10.206 -8.315 1.00 81.31 203 HIS A CA 1
ATOM 1551 C C . HIS A 1 203 ? 1.605 8.758 -8.045 1.00 81.31 203 HIS A C 1
ATOM 1553 O O . HIS A 1 203 ? 2.731 8.368 -8.331 1.00 81.31 203 HIS A O 1
ATOM 1559 N N . TYR A 1 204 ? 0.667 7.966 -7.525 1.00 86.94 204 TYR A N 1
ATOM 1560 C CA . TYR A 1 204 ? 0.875 6.553 -7.213 1.00 86.94 204 TYR A CA 1
ATOM 1561 C C . TYR A 1 204 ? 0.016 5.694 -8.131 1.00 86.94 204 TYR A C 1
ATOM 1563 O O . TYR A 1 204 ? -1.192 5.909 -8.245 1.00 86.94 204 TYR A O 1
ATOM 1571 N N . THR A 1 205 ? 0.643 4.687 -8.729 1.00 89.31 205 THR A N 1
ATOM 1572 C CA . THR A 1 205 ? 0.009 3.710 -9.622 1.00 89.31 205 THR A CA 1
ATOM 1573 C C . THR A 1 205 ? 0.427 2.303 -9.221 1.00 89.31 205 THR A C 1
ATOM 1575 O O . THR A 1 205 ? 1.301 2.129 -8.367 1.00 89.31 205 THR A O 1
ATOM 1578 N N . VAL A 1 206 ? -0.237 1.285 -9.771 1.00 92.56 206 VAL A N 1
ATOM 1579 C CA . VAL A 1 206 ? 0.037 -0.107 -9.400 1.00 92.56 206 VAL A CA 1
ATOM 1580 C C . VAL A 1 206 ? 0.518 -0.894 -10.610 1.00 92.56 206 VAL A C 1
ATOM 1582 O O . VAL A 1 206 ? -0.151 -0.939 -11.638 1.00 92.56 206 VAL A O 1
ATOM 1585 N N . LEU A 1 207 ? 1.667 -1.550 -10.443 1.00 93.31 207 LEU A N 1
ATOM 1586 C CA . LEU A 1 207 ? 2.198 -2.569 -11.343 1.00 93.31 207 LEU A CA 1
ATOM 1587 C C . LEU A 1 207 ? 2.121 -3.927 -10.646 1.00 93.31 207 LEU A C 1
ATOM 1589 O O . LEU A 1 207 ? 2.542 -4.059 -9.495 1.00 93.31 207 LEU A O 1
ATOM 1593 N N . PHE A 1 208 ? 1.616 -4.947 -11.334 1.00 93.50 208 PHE A N 1
ATOM 1594 C CA . PHE A 1 208 ? 1.592 -6.312 -10.806 1.00 93.50 208 PHE A CA 1
ATOM 1595 C C . PHE A 1 208 ? 1.807 -7.345 -11.910 1.00 93.50 208 PHE A C 1
ATOM 1597 O O . PHE A 1 208 ? 1.442 -7.116 -13.059 1.00 93.50 208 PHE A O 1
ATOM 1604 N N . SER A 1 209 ? 2.373 -8.498 -11.551 1.00 92.94 209 SER A N 1
ATOM 1605 C CA . SER A 1 209 ? 2.392 -9.667 -12.431 1.00 92.94 209 SER A CA 1
ATOM 1606 C C . SER A 1 209 ? 1.237 -10.601 -12.063 1.00 92.94 209 SER A C 1
ATOM 1608 O O . SER A 1 209 ? 1.023 -10.835 -10.870 1.00 92.94 209 SER A O 1
ATOM 1610 N N . PRO A 1 210 ? 0.484 -11.142 -13.037 1.00 91.19 210 PRO A N 1
ATOM 1611 C CA . PRO A 1 210 ? -0.574 -12.107 -12.764 1.00 91.19 210 PRO A CA 1
ATOM 1612 C C . PRO A 1 210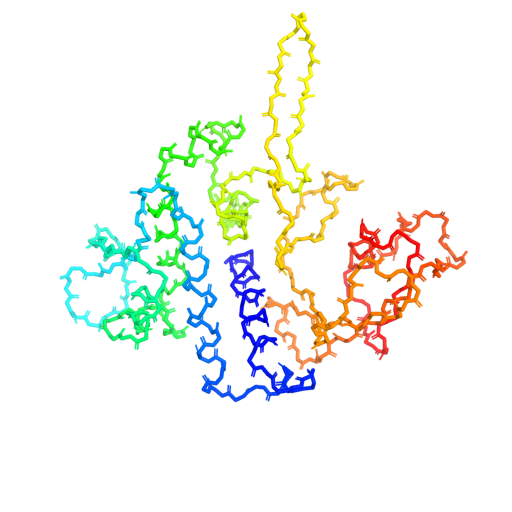 ? -0.008 -13.501 -12.441 1.00 91.19 210 PRO A C 1
ATOM 1614 O O . PRO A 1 210 ? -0.708 -14.329 -11.862 1.00 91.19 210 PRO A O 1
ATOM 1617 N N . ASP A 1 211 ? 1.250 -13.773 -12.806 1.00 88.38 211 ASP A N 1
ATOM 1618 C CA . ASP A 1 211 ? 1.946 -15.018 -12.482 1.00 88.38 211 ASP A CA 1
ATOM 1619 C C . ASP A 1 211 ? 2.621 -14.897 -11.106 1.00 88.38 211 ASP A C 1
ATOM 1621 O O . ASP A 1 211 ? 3.697 -14.318 -10.955 1.00 88.38 211 ASP A O 1
ATOM 1625 N N . ALA A 1 212 ? 1.979 -15.475 -10.087 1.00 81.56 212 ALA A N 1
ATOM 1626 C CA . ALA A 1 212 ? 2.491 -15.503 -8.718 1.00 81.56 212 ALA A CA 1
ATOM 1627 C C . ALA A 1 212 ? 3.784 -16.331 -8.553 1.00 81.56 212 ALA A C 1
ATOM 1629 O O . ALA A 1 212 ? 4.426 -16.246 -7.506 1.00 81.56 212 ALA A O 1
ATOM 1630 N N . GLY A 1 213 ? 4.159 -17.135 -9.554 1.00 82.31 213 GLY A N 1
ATOM 1631 C CA . GLY A 1 213 ? 5.390 -17.922 -9.569 1.00 82.31 213 GLY A CA 1
ATOM 1632 C C . GLY A 1 213 ? 6.605 -17.175 -10.122 1.00 82.31 213 GLY A C 1
ATOM 1633 O O . GLY A 1 213 ? 7.704 -17.730 -10.108 1.00 82.31 213 GLY A O 1
ATOM 1634 N N . VAL A 1 214 ? 6.441 -15.945 -10.621 1.00 84.50 214 VAL A N 1
ATOM 1635 C CA . VAL A 1 214 ? 7.570 -15.137 -11.099 1.00 84.50 214 VAL A CA 1
ATOM 1636 C C . VAL A 1 214 ? 8.425 -14.700 -9.917 1.00 84.50 214 VAL A C 1
ATOM 1638 O O . VAL A 1 214 ? 7.962 -13.978 -9.033 1.00 84.50 214 VAL A O 1
ATOM 1641 N N . ASP A 1 215 ? 9.703 -15.079 -9.937 1.00 84.25 215 ASP A N 1
ATOM 1642 C CA . ASP A 1 215 ? 10.692 -14.450 -9.074 1.00 84.25 215 ASP A CA 1
ATOM 1643 C C . ASP A 1 215 ? 11.135 -13.125 -9.710 1.00 84.25 215 ASP A C 1
ATOM 1645 O O . ASP A 1 215 ? 11.794 -13.129 -10.749 1.00 84.25 215 ASP A O 1
ATOM 1649 N N . PRO A 1 216 ? 10.827 -11.969 -9.102 1.00 78.81 216 PRO A N 1
ATOM 1650 C CA . PRO A 1 216 ? 11.273 -10.684 -9.625 1.00 78.81 216 PRO A CA 1
ATOM 1651 C C . PRO A 1 216 ? 12.800 -10.490 -9.592 1.00 78.81 216 PRO A C 1
ATOM 1653 O O . PRO A 1 216 ? 13.270 -9.470 -10.092 1.00 78.81 216 PRO A O 1
ATOM 1656 N N . GLN A 1 217 ? 13.568 -11.381 -8.955 1.00 82.44 217 GLN A N 1
ATOM 1657 C CA . GLN A 1 217 ? 15.035 -11.388 -9.001 1.00 82.44 217 GLN A CA 1
ATOM 1658 C C . GLN A 1 217 ? 15.594 -12.215 -10.166 1.00 82.44 217 GLN A C 1
ATOM 1660 O O . GLN A 1 217 ? 16.784 -12.098 -10.468 1.00 82.44 217 GLN A O 1
ATOM 1665 N N . ASP A 1 218 ? 14.764 -13.026 -10.830 1.00 85.62 218 ASP A N 1
ATOM 1666 C CA . ASP A 1 218 ? 15.188 -13.774 -12.006 1.00 85.62 218 ASP A CA 1
ATOM 1667 C C . ASP A 1 218 ? 15.434 -12.809 -13.170 1.00 85.62 218 ASP A C 1
ATOM 1669 O O . ASP A 1 218 ? 14.521 -12.233 -13.757 1.00 85.62 218 ASP A O 1
ATOM 1673 N N . ALA A 1 219 ? 16.711 -12.626 -13.492 1.00 83.56 219 ALA A N 1
ATOM 1674 C CA . ALA A 1 219 ? 17.159 -11.752 -14.565 1.00 83.56 219 ALA A CA 1
ATOM 1675 C C . ALA A 1 219 ? 17.274 -12.469 -15.923 1.00 83.56 219 ALA A C 1
ATOM 1677 O O . ALA A 1 219 ? 17.842 -11.900 -16.852 1.00 83.56 219 ALA A O 1
ATOM 1678 N N . ASN A 1 220 ? 16.809 -13.717 -16.042 1.00 85.50 220 ASN A N 1
ATOM 1679 C CA . ASN A 1 220 ? 16.861 -14.484 -17.291 1.00 85.50 220 ASN A CA 1
ATOM 1680 C C . ASN A 1 220 ? 15.476 -14.734 -17.901 1.00 85.50 220 ASN A C 1
ATOM 1682 O O . ASN A 1 220 ? 15.390 -15.225 -19.026 1.00 85.50 220 ASN A O 1
ATOM 1686 N N . ARG A 1 221 ? 14.398 -14.420 -17.177 1.00 88.94 221 ARG A N 1
ATOM 1687 C CA . ARG A 1 221 ? 13.022 -14.639 -17.622 1.00 88.94 221 ARG A CA 1
ATOM 1688 C C . ARG A 1 221 ? 12.326 -13.305 -17.881 1.00 88.94 221 ARG A C 1
ATOM 1690 O O . ARG A 1 221 ? 12.446 -12.371 -17.096 1.00 88.94 221 ARG A O 1
ATOM 1697 N N . ALA A 1 222 ? 11.585 -13.238 -18.986 1.00 91.62 222 ALA A N 1
ATOM 1698 C CA . ALA A 1 222 ? 10.691 -12.122 -19.271 1.00 91.62 222 ALA A CA 1
ATOM 1699 C C . ALA A 1 222 ? 9.586 -12.036 -18.209 1.00 91.62 222 ALA A C 1
ATOM 1701 O O . ALA A 1 222 ? 9.053 -13.064 -17.778 1.00 91.62 222 ALA A O 1
ATOM 1702 N N . ILE A 1 223 ? 9.235 -10.818 -17.809 1.00 93.31 223 ILE A N 1
ATOM 1703 C CA . ILE A 1 223 ? 8.217 -10.566 -16.792 1.00 93.31 223 ILE A CA 1
ATOM 1704 C C . ILE A 1 223 ? 7.072 -9.785 -17.422 1.00 93.31 223 ILE A C 1
ATOM 1706 O O . ILE A 1 223 ? 7.256 -8.665 -17.891 1.00 93.31 223 ILE A O 1
ATOM 1710 N N . GLU A 1 224 ? 5.879 -10.365 -17.365 1.00 93.75 224 GLU A N 1
ATOM 1711 C CA . GLU A 1 224 ? 4.644 -9.688 -17.748 1.00 93.75 224 GLU A CA 1
ATOM 1712 C C . GLU A 1 224 ? 4.113 -8.884 -16.561 1.00 93.75 224 GLU A C 1
ATOM 1714 O O . GLU A 1 224 ? 3.842 -9.444 -15.489 1.00 93.75 224 GLU A O 1
ATOM 1719 N N . LEU A 1 225 ? 3.958 -7.577 -16.757 1.00 94.50 225 LEU A N 1
ATOM 1720 C CA . LEU A 1 225 ? 3.396 -6.641 -15.792 1.00 94.50 225 LEU A CA 1
ATOM 1721 C C . LEU A 1 225 ? 2.145 -5.981 -16.366 1.00 94.50 225 LEU A C 1
ATOM 1723 O O . LEU A 1 225 ? 2.095 -5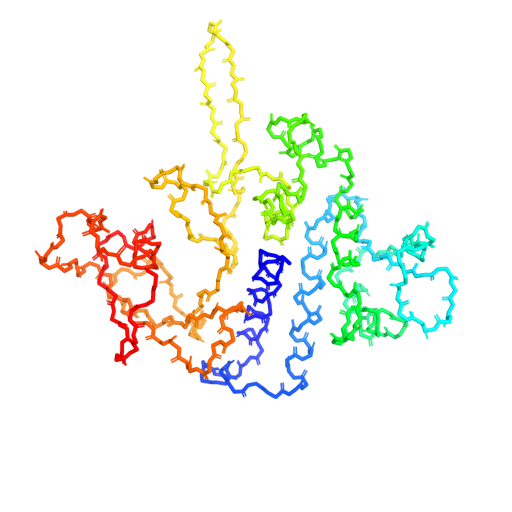.609 -17.532 1.00 94.50 225 LEU A O 1
ATOM 1727 N N . TYR A 1 226 ? 1.145 -5.783 -15.521 1.00 93.50 226 TYR A N 1
ATOM 1728 C CA . TYR A 1 226 ? -0.035 -4.994 -15.839 1.00 93.50 226 TYR A CA 1
ATOM 1729 C C . TYR A 1 226 ? 0.034 -3.685 -15.077 1.00 93.50 226 TYR A C 1
ATOM 1731 O O . TYR A 1 226 ? 0.253 -3.679 -13.862 1.00 93.50 226 TYR A O 1
ATOM 1739 N N . TYR A 1 227 ? -0.146 -2.593 -15.811 1.00 91.88 227 TYR A N 1
ATOM 1740 C CA . TYR A 1 227 ? -0.164 -1.244 -15.275 1.00 91.88 227 TYR A CA 1
ATOM 1741 C C . TYR A 1 227 ? -1.600 -0.780 -15.055 1.00 91.88 227 TYR A C 1
ATOM 1743 O O . TYR A 1 227 ? -2.457 -0.923 -15.934 1.00 91.88 227 TYR A O 1
ATOM 1751 N N . PHE A 1 228 ? -1.844 -0.208 -13.878 1.00 87.62 228 PHE A N 1
ATOM 1752 C CA . PHE A 1 228 ? -3.133 0.354 -13.517 1.00 87.62 228 PHE A CA 1
ATOM 1753 C C . PHE A 1 228 ? -2.999 1.751 -12.906 1.00 87.62 228 PHE A C 1
ATOM 1755 O O . PHE A 1 228 ? -2.458 1.913 -11.804 1.00 87.62 228 PHE A O 1
ATOM 1762 N N . ASP A 1 229 ? -3.569 2.743 -13.595 1.00 85.88 229 ASP A N 1
ATOM 1763 C CA . ASP A 1 229 ? -3.761 4.101 -13.085 1.00 85.88 229 ASP A CA 1
ATOM 1764 C C . ASP A 1 229 ? -5.229 4.354 -12.710 1.00 85.88 229 ASP A C 1
ATOM 1766 O O . ASP A 1 229 ? -6.138 4.421 -13.539 1.00 85.88 229 ASP A O 1
ATOM 1770 N N . GLN A 1 230 ? -5.450 4.556 -11.415 1.00 74.06 230 GLN A N 1
ATOM 1771 C CA . GLN A 1 230 ? -6.766 4.776 -10.823 1.00 74.06 230 GLN A CA 1
ATOM 1772 C C . GLN A 1 230 ? -7.349 6.166 -11.096 1.00 74.06 230 GLN A C 1
ATOM 1774 O O . GLN A 1 230 ? -8.562 6.345 -10.980 1.00 74.06 230 GLN A O 1
ATOM 1779 N N . LEU A 1 231 ? -6.514 7.165 -11.391 1.00 68.69 231 LEU A N 1
ATOM 1780 C CA . LEU A 1 231 ? -6.968 8.539 -11.617 1.00 68.69 231 LEU A CA 1
ATOM 1781 C C . LEU A 1 231 ? -7.248 8.825 -13.092 1.00 68.69 231 LEU A C 1
ATOM 1783 O O . LEU A 1 231 ? -8.091 9.672 -13.388 1.00 68.69 231 LEU A O 1
ATOM 1787 N N . ALA A 1 232 ? -6.608 8.093 -14.004 1.00 69.56 232 ALA A N 1
ATOM 1788 C CA . ALA A 1 232 ? -6.743 8.304 -15.443 1.00 69.56 232 ALA A CA 1
ATOM 1789 C C . ALA A 1 232 ? -8.037 7.729 -16.053 1.00 69.56 232 ALA A C 1
ATOM 1791 O O . ALA A 1 232 ? -8.257 7.883 -17.250 1.00 69.56 232 ALA A O 1
ATOM 1792 N N . ARG A 1 233 ? -8.904 7.073 -15.257 1.00 69.50 233 ARG A N 1
ATOM 1793 C CA . ARG A 1 233 ? -10.076 6.317 -15.757 1.00 69.50 233 ARG A CA 1
ATOM 1794 C C . ARG A 1 233 ? -9.696 5.396 -16.921 1.00 69.50 233 ARG A C 1
ATOM 1796 O O . ARG A 1 233 ? -10.394 5.352 -17.931 1.00 69.50 233 ARG A O 1
ATOM 1803 N N . GLN A 1 234 ? -8.572 4.704 -16.761 1.00 78.69 234 GLN A N 1
ATOM 1804 C CA . GLN A 1 234 ? -8.005 3.814 -17.760 1.00 78.69 234 GLN A CA 1
ATOM 1805 C C . GLN A 1 234 ? -9.082 2.855 -18.297 1.00 78.69 234 GLN A C 1
ATOM 1807 O O . GLN A 1 234 ? -9.656 2.071 -17.540 1.00 78.69 234 GLN A O 1
ATOM 1812 N N . SER A 1 235 ? -9.385 2.970 -19.592 1.00 72.56 235 SER A N 1
ATOM 1813 C CA . SER A 1 235 ? -10.352 2.127 -20.304 1.00 72.56 235 SER A CA 1
ATOM 1814 C C . SER A 1 235 ? -9.730 0.817 -20.762 1.00 72.56 235 SER A C 1
ATOM 1816 O O . SER A 1 235 ? -10.381 -0.225 -20.719 1.00 72.56 235 SER A O 1
ATOM 1818 N N . ASP A 1 236 ? -8.466 0.886 -21.171 1.00 83.62 236 ASP A N 1
ATOM 1819 C CA . ASP A 1 236 ? -7.768 -0.197 -21.843 1.00 83.62 236 ASP A CA 1
ATOM 1820 C C . ASP A 1 236 ? -6.700 -0.809 -20.946 1.00 83.62 236 ASP A C 1
ATOM 1822 O O . ASP A 1 236 ? -6.029 -0.143 -20.153 1.00 83.62 236 ASP A O 1
ATOM 1826 N N . GLN A 1 237 ? -6.540 -2.119 -21.064 1.00 88.12 237 GLN A N 1
ATOM 1827 C CA . GLN A 1 237 ? -5.541 -2.852 -20.311 1.00 88.12 237 GLN A CA 1
ATOM 1828 C C . GLN A 1 237 ? -4.143 -2.542 -20.856 1.00 88.12 237 GLN A C 1
ATOM 1830 O O . GLN A 1 237 ? -3.854 -2.832 -22.012 1.00 88.12 237 GLN A O 1
ATOM 1835 N N . ILE A 1 238 ? -3.263 -2.006 -20.006 1.00 92.06 238 ILE A N 1
ATOM 1836 C CA . ILE A 1 238 ? -1.864 -1.748 -20.362 1.00 92.06 238 ILE A CA 1
ATOM 1837 C C . ILE A 1 238 ? -1.025 -2.925 -19.870 1.00 92.06 238 ILE A C 1
ATOM 1839 O O . ILE A 1 238 ? -0.874 -3.134 -18.661 1.00 92.06 238 ILE A O 1
ATOM 1843 N N . ARG A 1 239 ? -0.498 -3.702 -20.820 1.00 94.25 239 ARG A N 1
ATOM 1844 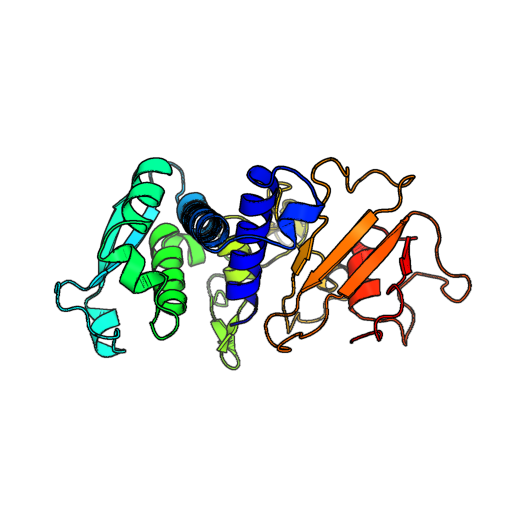C CA . ARG A 1 239 ? 0.395 -4.837 -20.566 1.00 94.25 239 ARG A CA 1
ATOM 1845 C C . ARG A 1 239 ? 1.817 -4.471 -20.969 1.00 94.25 239 ARG A C 1
ATOM 1847 O O . ARG A 1 239 ? 2.072 -4.136 -22.121 1.00 94.25 239 ARG A O 1
ATOM 1854 N N . LEU A 1 240 ? 2.739 -4.598 -20.029 1.00 95.25 240 LEU A N 1
ATOM 1855 C CA . LEU A 1 240 ? 4.158 -4.347 -20.214 1.00 95.25 240 LEU A CA 1
ATOM 1856 C C . LEU A 1 240 ? 4.925 -5.667 -20.161 1.00 95.25 240 LEU A C 1
ATOM 1858 O O . LEU A 1 240 ? 4.765 -6.441 -19.215 1.00 95.25 240 LEU A O 1
ATOM 1862 N N . THR A 1 241 ? 5.799 -5.891 -21.132 1.00 95.38 241 THR A N 1
ATOM 1863 C CA . THR A 1 241 ? 6.753 -7.001 -21.118 1.00 95.38 241 THR A CA 1
ATOM 1864 C C . THR A 1 241 ? 8.123 -6.452 -20.751 1.00 95.38 241 THR A C 1
ATOM 1866 O O . THR A 1 241 ? 8.723 -5.679 -21.495 1.00 95.38 241 THR A O 1
ATOM 1869 N N . VAL A 1 242 ? 8.625 -6.838 -19.580 1.00 95.06 242 VAL A N 1
ATOM 1870 C CA . VAL A 1 242 ? 9.953 -6.451 -19.097 1.00 95.06 242 VAL A CA 1
ATOM 1871 C C . VAL A 1 242 ? 10.937 -7.558 -19.447 1.00 95.06 242 VAL A C 1
ATOM 1873 O O . VAL A 1 242 ? 10.781 -8.695 -18.998 1.00 95.06 242 VAL A O 1
ATOM 1876 N N . LEU A 1 243 ? 11.963 -7.225 -20.228 1.00 93.94 243 LEU A N 1
ATOM 1877 C CA . LEU A 1 243 ? 13.041 -8.141 -20.604 1.00 93.94 243 LEU A CA 1
ATOM 1878 C C . LEU A 1 243 ? 14.311 -7.735 -19.852 1.00 93.94 243 LEU A C 1
ATOM 1880 O O . LEU A 1 243 ? 14.957 -6.753 -20.229 1.00 93.94 243 LEU A O 1
ATOM 1884 N N . PRO A 1 244 ? 14.685 -8.442 -18.771 1.00 92.19 244 PRO A N 1
ATOM 1885 C CA . PRO A 1 244 ? 15.891 -8.106 -18.030 1.00 92.19 244 PRO A CA 1
ATOM 1886 C C . PRO A 1 244 ? 17.149 -8.292 -18.893 1.00 92.19 244 PRO A C 1
ATOM 1888 O O . PRO A 1 244 ? 17.205 -9.184 -19.738 1.00 92.19 244 PRO A O 1
ATOM 1891 N N . ARG A 1 245 ? 18.188 -7.487 -18.630 1.00 89.25 245 ARG A N 1
ATOM 1892 C CA . ARG A 1 245 ? 19.507 -7.549 -19.302 1.00 89.25 245 ARG A CA 1
ATOM 1893 C C . ARG A 1 245 ? 19.472 -7.291 -20.815 1.00 89.25 245 ARG A C 1
ATOM 1895 O O . ARG A 1 245 ? 20.361 -7.739 -21.537 1.00 89.25 245 ARG A O 1
ATOM 1902 N N . GLN A 1 246 ? 18.469 -6.565 -21.287 1.00 90.50 246 GLN A N 1
ATOM 1903 C CA . GLN A 1 246 ? 18.322 -6.138 -22.673 1.00 90.50 246 GLN A CA 1
ATOM 1904 C C . GLN A 1 246 ? 18.157 -4.619 -22.734 1.00 90.50 246 GLN A C 1
ATOM 1906 O O . GLN A 1 246 ? 17.113 -4.119 -23.133 1.00 90.50 246 GLN A O 1
ATOM 1911 N N . LEU A 1 247 ? 19.172 -3.861 -22.309 1.00 89.31 247 LEU A N 1
ATOM 1912 C CA . LEU A 1 247 ? 19.093 -2.403 -22.375 1.00 89.31 247 LEU A CA 1
ATOM 1913 C C . LEU A 1 247 ? 18.989 -1.965 -23.852 1.00 89.31 247 LEU A C 1
ATOM 1915 O O . LEU A 1 247 ? 19.833 -2.376 -24.655 1.00 89.31 247 LEU A O 1
ATOM 1919 N N . PRO A 1 248 ? 17.984 -1.150 -24.229 1.00 88.50 248 PRO A N 1
ATOM 1920 C CA . PRO A 1 248 ? 17.867 -0.632 -25.587 1.00 88.50 248 PRO A CA 1
ATOM 1921 C C . PRO A 1 248 ? 19.136 0.100 -26.033 1.00 88.50 248 PRO A C 1
ATOM 1923 O O . PRO A 1 248 ? 19.729 0.850 -25.263 1.00 88.50 248 PRO A O 1
ATOM 1926 N N . SER A 1 249 ? 19.542 -0.072 -27.292 1.00 87.12 249 SER A N 1
ATOM 1927 C CA . SER A 1 249 ? 20.809 0.474 -27.804 1.00 87.12 249 SER A CA 1
ATOM 1928 C C . SER A 1 249 ? 20.876 2.002 -27.825 1.00 87.12 249 SER A C 1
ATOM 1930 O O . SER A 1 249 ? 21.968 2.561 -27.883 1.00 87.12 249 SER A O 1
ATOM 1932 N N . HIS A 1 250 ? 19.726 2.683 -27.822 1.00 85.62 250 HIS A N 1
ATOM 1933 C CA . HIS A 1 250 ? 19.660 4.143 -27.729 1.00 85.62 250 HIS A CA 1
ATOM 1934 C C . HIS A 1 250 ? 19.903 4.661 -26.307 1.00 85.62 250 HIS A C 1
ATOM 1936 O O . HIS A 1 250 ? 20.019 5.870 -26.119 1.00 85.62 250 HIS A O 1
ATOM 1942 N N . LEU A 1 251 ? 20.013 3.762 -25.325 1.00 85.50 251 LEU A N 1
ATOM 1943 C CA . LEU A 1 251 ? 20.190 4.079 -23.918 1.00 85.50 251 LEU A CA 1
ATOM 1944 C C . LEU A 1 251 ? 21.558 3.613 -23.442 1.00 85.50 251 LEU A C 1
ATOM 1946 O O . LEU A 1 251 ? 21.996 2.489 -23.672 1.00 85.50 251 LEU A O 1
ATOM 1950 N N . SER A 1 252 ? 22.238 4.519 -22.758 1.00 78.94 252 SER A N 1
ATOM 1951 C CA . SER A 1 252 ? 23.577 4.338 -22.204 1.00 78.94 252 SER A CA 1
ATOM 1952 C C . SER A 1 252 ? 23.553 4.018 -20.709 1.00 78.94 252 SER A C 1
ATOM 1954 O O . SER A 1 252 ? 24.422 3.312 -20.203 1.00 78.94 252 SER A O 1
ATOM 1956 N N . THR A 1 253 ? 22.548 4.525 -19.999 1.00 74.50 253 THR A N 1
ATOM 1957 C CA . THR A 1 253 ? 22.401 4.453 -18.543 1.00 74.50 253 THR A CA 1
ATOM 1958 C C . THR A 1 253 ? 21.018 3.968 -18.107 1.00 74.50 253 THR A C 1
ATOM 1960 O O . THR A 1 253 ? 20.869 3.576 -16.949 1.00 74.50 253 THR A O 1
ATOM 1963 N N . GLY A 1 254 ? 20.027 3.979 -19.012 1.00 72.56 254 GLY A N 1
ATOM 1964 C CA . GLY A 1 254 ? 18.630 3.630 -18.731 1.00 72.56 254 GLY A CA 1
ATOM 1965 C C . GLY A 1 254 ? 17.807 4.786 -18.148 1.00 72.56 254 GLY A C 1
ATOM 1966 O O . GLY A 1 254 ? 16.685 4.569 -17.690 1.00 72.56 254 GLY A O 1
ATOM 1967 N N . PHE A 1 255 ? 18.367 5.997 -18.137 1.00 76.19 255 PHE A N 1
ATOM 1968 C CA . PHE A 1 255 ? 17.808 7.193 -17.506 1.00 76.19 255 PHE A CA 1
ATOM 1969 C C . PHE A 1 255 ? 17.995 8.462 -18.351 1.00 76.19 255 PHE A C 1
ATOM 1971 O O . PHE A 1 255 ? 18.196 9.556 -17.822 1.00 76.19 255 PHE A O 1
ATOM 1978 N N . GLU A 1 256 ? 17.955 8.305 -19.665 1.00 80.56 256 GLU A N 1
ATOM 1979 C CA . GLU A 1 256 ? 18.075 9.382 -20.639 1.00 80.56 256 GLU A CA 1
ATOM 1980 C C . GLU A 1 256 ? 16.837 10.301 -20.672 1.00 80.56 256 GLU A C 1
ATOM 1982 O O . GLU A 1 256 ? 15.720 9.908 -20.317 1.00 80.56 256 GLU A O 1
ATOM 1987 N N . ASP A 1 257 ? 17.041 11.543 -21.121 1.00 71.62 257 ASP A N 1
ATOM 1988 C CA . ASP A 1 257 ? 15.962 12.509 -21.341 1.00 71.62 257 ASP A CA 1
ATOM 1989 C C . ASP A 1 257 ? 15.059 12.048 -22.497 1.00 71.62 257 ASP A C 1
ATOM 1991 O O . ASP A 1 257 ? 15.534 11.784 -23.601 1.00 71.62 257 ASP A O 1
ATOM 1995 N N . GLY A 1 258 ? 13.749 11.966 -22.241 1.00 76.06 258 GLY A N 1
ATOM 1996 C CA . GLY A 1 258 ? 12.740 11.488 -23.198 1.00 76.06 258 GLY A CA 1
ATOM 1997 C C . GLY A 1 258 ? 12.208 10.080 -22.917 1.00 76.06 258 GLY A C 1
ATOM 1998 O O . GLY A 1 258 ? 11.211 9.688 -23.516 1.00 76.06 258 GLY A O 1
ATOM 1999 N N . GLU A 1 259 ? 12.819 9.344 -21.986 1.00 83.62 259 GLU A N 1
ATOM 2000 C CA . GLU A 1 259 ? 12.299 8.050 -21.537 1.00 83.62 259 GLU A CA 1
ATOM 2001 C C . GLU A 1 259 ? 11.087 8.219 -20.616 1.00 83.62 259 GLU A C 1
ATOM 2003 O O . GLU A 1 259 ? 11.066 9.110 -19.757 1.00 83.62 259 GLU A O 1
ATOM 2008 N N . SER A 1 260 ? 10.119 7.304 -20.742 1.00 86.44 260 SER A N 1
ATOM 2009 C CA . SER A 1 260 ? 8.938 7.292 -19.878 1.00 86.44 260 SER A CA 1
ATOM 2010 C C . SER A 1 260 ? 9.321 7.173 -18.405 1.00 86.44 260 SER A C 1
ATOM 2012 O O . SER A 1 260 ? 10.220 6.414 -18.017 1.00 86.44 260 SER A O 1
ATOM 2014 N N . MET A 1 261 ? 8.588 7.887 -17.550 1.00 85.31 261 MET A N 1
ATOM 2015 C CA . MET A 1 261 ? 8.746 7.794 -16.098 1.00 85.31 261 MET A CA 1
ATOM 2016 C C . MET A 1 261 ? 8.499 6.367 -15.594 1.00 85.31 261 MET A C 1
ATOM 2018 O O . MET A 1 261 ? 9.153 5.935 -14.642 1.00 85.31 261 MET A O 1
ATOM 2022 N N . ILE A 1 262 ? 7.606 5.617 -16.246 1.00 88.81 262 ILE A N 1
ATOM 2023 C CA . ILE A 1 262 ? 7.286 4.231 -15.884 1.00 88.81 262 ILE A CA 1
ATOM 2024 C C . ILE A 1 262 ? 8.458 3.308 -16.222 1.00 88.81 262 ILE A C 1
ATOM 2026 O O . ILE A 1 262 ? 8.893 2.541 -15.361 1.00 88.81 262 ILE A O 1
ATOM 2030 N N . ASP A 1 263 ? 9.043 3.439 -17.410 1.00 91.19 263 ASP A N 1
ATOM 2031 C CA . ASP A 1 263 ? 10.210 2.650 -17.816 1.00 91.19 263 ASP A CA 1
ATOM 2032 C C . ASP A 1 263 ? 11.414 2.930 -16.907 1.00 91.19 263 ASP A C 1
ATOM 2034 O O . ASP A 1 263 ? 12.155 2.020 -16.519 1.00 91.19 263 ASP A O 1
ATOM 2038 N N . ARG A 1 264 ? 11.602 4.196 -16.513 1.00 88.88 264 ARG A N 1
ATOM 2039 C CA . ARG A 1 264 ? 12.627 4.589 -15.535 1.00 88.88 264 ARG A CA 1
ATOM 2040 C C . ARG A 1 264 ? 12.344 3.985 -14.157 1.00 88.88 264 ARG A C 1
ATOM 2042 O O . ARG A 1 264 ? 13.269 3.479 -13.525 1.00 88.88 264 ARG A O 1
ATOM 2049 N N . CYS A 1 265 ? 11.087 3.982 -13.702 1.00 89.19 265 CYS A N 1
ATOM 2050 C CA . CYS A 1 265 ? 10.670 3.325 -12.457 1.00 89.19 265 CYS A CA 1
ATOM 2051 C C . CYS A 1 265 ? 10.980 1.823 -12.489 1.00 89.19 265 CYS A C 1
ATOM 2053 O O . CYS A 1 265 ? 11.588 1.304 -11.554 1.00 89.19 265 CYS A O 1
ATOM 2055 N N . ILE A 1 266 ? 10.623 1.126 -13.569 1.00 91.38 266 ILE A N 1
ATOM 2056 C CA . ILE A 1 266 ? 10.902 -0.307 -13.759 1.00 91.38 266 ILE A CA 1
ATOM 2057 C C . ILE A 1 266 ? 12.411 -0.572 -13.674 1.00 91.38 266 ILE A C 1
ATOM 2059 O O . ILE A 1 266 ? 12.847 -1.485 -12.964 1.00 91.38 266 ILE A O 1
ATOM 2063 N N . ARG A 1 267 ? 13.230 0.282 -14.294 1.00 90.69 267 ARG A N 1
ATOM 2064 C CA . ARG A 1 267 ? 14.695 0.170 -14.259 1.00 90.69 267 ARG A CA 1
ATOM 2065 C C . ARG A 1 267 ? 15.346 0.491 -12.918 1.00 90.69 267 ARG A C 1
ATOM 2067 O O . ARG A 1 267 ? 16.487 0.098 -12.705 1.00 90.69 267 ARG A O 1
ATOM 2074 N N . THR A 1 268 ? 14.637 1.080 -11.955 1.00 88.19 268 THR A N 1
ATOM 2075 C CA . THR A 1 268 ? 15.156 1.132 -10.570 1.00 88.19 268 THR A CA 1
ATOM 2076 C C . THR A 1 268 ? 15.317 -0.265 -9.965 1.00 88.19 268 THR A C 1
ATOM 2078 O O . THR A 1 268 ? 16.191 -0.483 -9.129 1.00 88.19 268 THR A O 1
ATOM 2081 N N . LYS A 1 269 ? 14.522 -1.233 -10.439 1.00 87.88 269 LYS A N 1
ATOM 2082 C CA . LYS A 1 269 ? 14.592 -2.636 -10.029 1.00 87.88 269 LYS A CA 1
ATOM 2083 C C . LYS A 1 269 ? 15.322 -3.521 -11.031 1.00 87.88 269 LYS A C 1
ATOM 2085 O O . LYS A 1 269 ? 16.143 -4.340 -10.625 1.00 87.88 269 LYS A O 1
ATOM 2090 N N . TRP A 1 270 ? 15.049 -3.357 -12.322 1.00 90.62 270 TRP A N 1
ATOM 2091 C CA . TRP A 1 270 ? 15.705 -4.111 -13.392 1.00 90.62 270 TRP A CA 1
ATOM 2092 C C . TRP A 1 270 ? 16.556 -3.171 -14.245 1.00 90.62 270 TRP A C 1
ATOM 2094 O O . TRP A 1 270 ? 16.152 -2.789 -15.336 1.00 90.62 270 TRP A O 1
ATOM 2104 N N . LYS A 1 271 ? 17.726 -2.785 -13.720 1.00 87.94 271 LYS A N 1
ATOM 2105 C CA . LYS A 1 271 ? 18.597 -1.718 -14.253 1.00 87.94 271 LYS A CA 1
ATOM 2106 C C . LYS A 1 271 ? 18.781 -1.725 -15.773 1.00 87.94 271 LYS A C 1
ATOM 2108 O O . LYS A 1 271 ? 18.625 -0.690 -16.408 1.00 87.94 271 LYS A O 1
ATOM 2113 N N . ASP A 1 272 ? 19.047 -2.897 -16.337 1.00 90.06 272 ASP A N 1
ATOM 2114 C CA . ASP A 1 272 ? 19.358 -3.059 -17.759 1.00 90.06 272 ASP A CA 1
ATOM 2115 C C . ASP A 1 272 ? 18.187 -3.674 -18.539 1.00 90.06 272 ASP A C 1
ATOM 2117 O O . ASP A 1 272 ? 18.406 -4.447 -19.466 1.00 90.06 272 ASP A O 1
ATOM 2121 N N . ALA A 1 273 ? 16.940 -3.447 -18.123 1.00 92.94 273 ALA A N 1
ATOM 2122 C CA . ALA A 1 273 ? 15.780 -4.000 -18.817 1.00 92.94 273 ALA A CA 1
ATOM 2123 C C . ALA A 1 273 ? 15.305 -3.124 -19.984 1.00 92.94 273 ALA A C 1
ATOM 2125 O O . ALA A 1 273 ? 15.329 -1.893 -19.891 1.00 92.94 273 ALA A O 1
ATOM 2126 N N . SER A 1 274 ? 14.795 -3.763 -21.040 1.00 93.31 274 SER A N 1
ATOM 2127 C CA . SER A 1 274 ? 13.865 -3.124 -21.976 1.00 93.31 274 SER A CA 1
ATOM 2128 C C . SER A 1 274 ? 12.428 -3.338 -21.514 1.00 93.31 274 SER A C 1
ATOM 2130 O O . SER A 1 274 ? 12.100 -4.376 -20.929 1.00 93.31 274 SER A O 1
ATOM 2132 N N . VAL A 1 275 ? 11.570 -2.369 -21.819 1.00 94.44 275 VAL A N 1
ATOM 2133 C CA . VAL A 1 275 ? 10.132 -2.424 -21.556 1.00 94.44 275 VAL A CA 1
ATOM 2134 C C . VAL A 1 275 ? 9.408 -2.344 -22.894 1.00 94.44 275 VAL A C 1
ATOM 2136 O O . VAL A 1 275 ? 9.584 -1.386 -23.640 1.00 94.44 275 VAL A O 1
ATOM 2139 N N . ASP A 1 276 ? 8.623 -3.367 -23.214 1.00 94.31 276 ASP A N 1
ATOM 2140 C CA . ASP A 1 276 ? 7.735 -3.371 -24.374 1.00 94.31 276 ASP A CA 1
ATOM 2141 C C . ASP A 1 276 ? 6.300 -3.092 -23.912 1.00 94.31 276 ASP A C 1
ATOM 2143 O O . ASP A 1 276 ? 5.746 -3.813 -23.080 1.00 94.31 276 ASP A O 1
ATOM 2147 N N . TRP A 1 277 ? 5.701 -2.034 -24.457 1.00 94.19 277 TRP A N 1
ATOM 2148 C CA . TRP A 1 277 ? 4.339 -1.585 -24.161 1.00 94.19 277 TRP A CA 1
ATOM 2149 C C . TRP A 1 277 ? 3.255 -2.381 -24.905 1.00 94.19 277 TRP A C 1
ATOM 2151 O O . TRP A 1 277 ? 2.062 -2.092 -24.774 1.00 94.19 277 TRP A O 1
ATOM 2161 N N . ASN A 1 278 ? 3.650 -3.394 -25.686 1.00 94.00 278 ASN A N 1
ATOM 2162 C CA . ASN A 1 278 ? 2.767 -4.314 -26.402 1.00 94.00 278 ASN A CA 1
ATOM 2163 C C . ASN A 1 278 ? 1.747 -3.602 -27.314 1.00 94.00 278 ASN A C 1
ATOM 2165 O O . ASN A 1 278 ? 0.610 -4.052 -27.462 1.00 94.00 278 ASN A O 1
ATOM 2169 N N . GLY A 1 279 ? 2.145 -2.478 -27.918 1.00 89.00 279 GLY A N 1
ATOM 2170 C CA . GLY A 1 279 ? 1.282 -1.656 -28.773 1.00 89.00 279 GLY A CA 1
ATOM 2171 C C . GLY A 1 279 ? 0.378 -0.668 -28.027 1.00 89.00 279 GLY A C 1
ATOM 2172 O O . GLY A 1 279 ? -0.405 0.018 -28.678 1.00 89.00 279 GLY A O 1
ATOM 2173 N N . SER A 1 280 ? 0.487 -0.576 -26.698 1.00 89.06 280 SER A N 1
ATOM 2174 C CA . SER A 1 280 ? -0.120 0.512 -25.922 1.00 89.06 280 SER A CA 1
ATOM 2175 C C . SER A 1 280 ? 0.674 1.803 -26.118 1.00 89.06 280 SER A C 1
ATOM 2177 O O . SER A 1 280 ? 1.898 1.761 -26.266 1.00 89.06 280 SER A O 1
ATOM 2179 N N . ASP A 1 281 ? -0.004 2.948 -26.064 1.00 85.50 281 ASP A N 1
ATOM 2180 C CA . ASP A 1 281 ? 0.674 4.242 -26.069 1.00 85.50 281 ASP A CA 1
ATOM 2181 C C . ASP A 1 281 ? 1.545 4.393 -24.816 1.00 85.50 281 ASP A C 1
ATOM 2183 O O . ASP A 1 281 ? 1.108 4.115 -23.695 1.00 85.50 281 ASP A O 1
ATOM 2187 N N . VAL A 1 282 ? 2.779 4.859 -25.013 1.00 83.06 282 VAL A N 1
ATOM 2188 C CA . VAL A 1 282 ? 3.696 5.170 -23.915 1.00 83.06 282 VAL A CA 1
ATOM 2189 C C . VAL A 1 282 ? 3.159 6.398 -23.188 1.00 83.06 282 VAL A C 1
ATOM 2191 O O . VAL A 1 282 ? 3.128 7.500 -23.738 1.00 83.06 282 VAL A O 1
ATOM 2194 N N . ILE A 1 283 ? 2.710 6.197 -21.953 1.00 76.88 283 ILE A N 1
ATOM 2195 C CA . ILE A 1 283 ? 2.194 7.267 -21.098 1.00 76.88 283 ILE A CA 1
ATOM 2196 C C . ILE A 1 283 ? 3.272 7.741 -20.126 1.00 76.88 283 ILE A C 1
ATOM 2198 O O . ILE A 1 283 ? 4.040 6.932 -19.606 1.00 76.88 283 ILE A O 1
ATOM 2202 N N . LEU A 1 284 ? 3.244 9.050 -19.843 1.00 61.12 284 LEU A N 1
ATOM 2203 C CA . LEU A 1 284 ? 4.138 9.770 -18.924 1.00 61.12 284 LEU A CA 1
ATOM 2204 C C . LEU A 1 284 ? 5.610 9.758 -19.341 1.00 61.12 284 LEU A C 1
ATOM 2206 O O . LEU A 1 284 ? 6.321 8.772 -19.034 1.00 61.12 284 LEU A O 1
#

Radius of gyration: 20.22 Å; Cα contacts (8 Å, |Δi|>4): 457; chains: 1; bounding box: 61×41×51 Å